Protein AF-0000000069419707 (afdb_homodimer)

Radius of gyration: 39.55 Å; Cα contacts (8 Å, |Δi|>4): 761; chains: 2; bounding box: 215×92×76 Å

Solvent-accessible surface area (backbone atoms only — not comparable to full-atom values): 22129 Å² total; per-residue (Å²): 140,88,79,90,76,84,79,74,80,78,71,82,72,72,69,88,71,80,77,79,73,79,74,71,76,75,74,74,75,76,71,74,73,72,77,66,78,74,78,58,61,68,53,95,60,43,44,66,46,48,51,53,54,55,70,46,88,58,58,83,38,34,36,32,50,31,91,76,44,67,85,61,83,48,75,50,77,46,77,51,70,65,70,68,58,67,90,58,52,34,68,64,80,41,54,48,43,14,16,29,19,26,38,21,33,41,38,34,35,33,50,51,33,41,66,35,62,48,67,28,42,42,66,29,36,64,53,32,43,95,52,90,60,85,58,41,23,33,33,46,36,35,41,84,41,69,31,31,35,54,49,95,50,59,56,74,15,19,35,34,23,35,73,42,79,43,82,37,31,70,40,33,26,36,21,44,52,67,81,77,79,81,56,72,81,60,65,43,60,67,115,145,87,88,81,91,77,93,70,88,76,69,83,84,69,71,82,68,74,76,77,71,74,74,68,73,72,71,70,70,72,69,72,71,70,74,66,82,65,78,20,71,62,76,74,77,62,62,80,67,50,72,61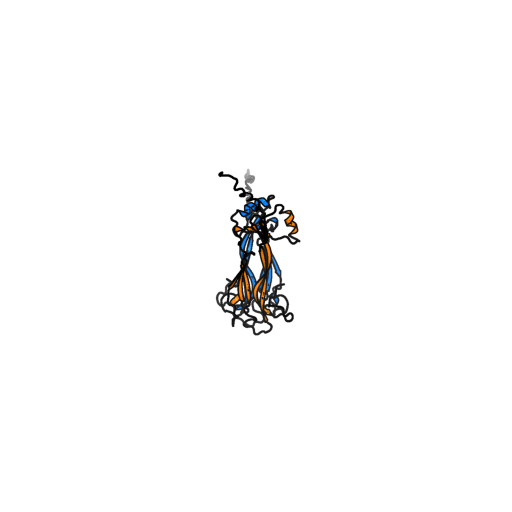,23,80,88,55,89,43,70,62,51,33,35,33,42,44,91,69,42,66,85,62,86,46,75,50,77,45,77,50,71,66,69,69,56,67,91,59,51,34,69,63,82,45,54,47,44,14,16,32,18,26,38,22,33,41,38,35,35,32,51,53,31,40,67,35,63,50,67,30,42,42,66,31,38,64,53,31,43,95,52,89,60,86,58,41,23,32,32,43,38,40,41,82,41,71,33,31,34,55,49,78,43,16,31,55,58,18,35,34,20,31,66,42,80,42,81,36,32,70,39,33,26,37,20,45,52,65,80,79,77,78,56,72,81,56,65,41,61,65,114

Sequence (382 aa):
MELTEITHAFANWRDLPQVVIFLFLNFILIVSSASIPTQCKVPTDLKVRYDSLSKADVDNRFFLPAEMAPAESNRTTLTDGDKKCPASPASIGKIRERSTCPWYLNIINDSTVFPPSRSEAVCRCRNCLESNSTKQQCSTVYTKMTVLKRTGECVDGLYVYEPHVIDVATACVCARKVDGIVGKNGEDYESMELTEITHAFANWRDLPQVVIFLFLNFILIVSSASIPTQCKVPTDLKVRYDSLSKADVDNRFFLPAEMAPAESNRTTLTDGDKKCPASPASIGKIRERSTCPWYLNIINDSTVFPPSRSEAVCRCRNCLESNSTKQQCSTVYTKMTVLKRTGECVDGLYVYEPHVIDVATACVCARKVDGIVGKNGEDYES

InterPro domains:
  IPR010345 Interleukin-17 family [PF06083] (99-176)
  IPR029034 Cystine-knot cytokine [G3DSA:2.10.90.10] (65-180)
  IPR029034 Cystine-knot cytokine [SSF57501] (74-176)

Foldseek 3Di:
DPDDPPPDDPPDPPDPDDDPPPPPPPPPPPPPPPPPLPQQDADPPLPVLVVVVVPPPQDQKDKDFSVPADRDWDKDKDKADDLADDQAADPDDDPLRNFQFHWIWIWMATRQKPVRTDIATDTNFFAGHPDPDPQKGKAWEWDKDKIWGWDSDHRNRITITDIDIDIGGDHIHIDGDDPPDPDDDRHPYPD/DDDDDDPDDPDDPDDPPDDPPPVVVPPVPPPPPPPPLDAAAADDPPPVVQVCVVPHVHFQKDWDFLVPADPDWDKDKDKADDQADDQAADPDDDPLRRFQFHWIWIWMATRQKPVRTDIATDTNFFAGHPDPDPQKGKAWEWDKDWIWGFDSHHHPRITMTGIDIDIGGDHIHIDGDDPPDPDDDRHPYPD

Nearest PDB structures (foldseek):
  7uwl-assembly1_B  TM=7.835E-01  e=2.004E-05  Homo sapiens
  6hgo-assembly1_A  TM=7.474E-01  e=4.163E-05  Homo sapiens
  7z2m-assembly1_K  TM=7.869E-01  e=1.356E-04  Homo sapiens
  4hsa-assembly2_D  TM=7.123E-01  e=6.527E-05  Homo sapiens
  8usr-assembly2_C  TM=7.289E-01  e=2.010E-04  Homo sapiens

Secondary structure (DSSP, 8-state):
----------------------------------------PPPTTHHHHHHHHHHS---S-EEEEGGGS-SS--EEEEEES--SPPSS--SSS-HHHHBSS-EEEEEEEETTEESSEEEEEEES-SS-TT---SSEEEEEEEEEEEEEEEEEEEETTEEEEEEEEEEEEEEEEEEE--SS---STTEEE--/---------------TT-----------------------PPPS-TTHHHHTTTTTT----EEEEGGGS-SS--EEEEEES--SPPSS--SSS-HHHHBSS-EEEEEEEETTEESSEEEEEEES-SS-TT---SSEEEEEEEEEEEEEEEEEEEETTEEEEEEEEEEEEEEEEEEE--SS---STTEEE--

pLDDT: mean 71.05, std 25.78, range [22.72, 98.62]

Structure (mmCIF, N/CA/C/O backbone):
data_AF-0000000069419707-model_v1
#
loop_
_entity.id
_entity.type
_entity.pdbx_description
1 polymer 'Interleukin 17-like protein'
#
loop_
_atom_site.group_PDB
_atom_site.id
_atom_site.type_symbol
_atom_site.label_atom_id
_atom_site.label_alt_id
_atom_site.label_comp_id
_atom_site.label_asym_id
_atom_site.label_entity_id
_atom_site.label_seq_id
_atom_site.pdbx_PDB_ins_code
_atom_site.Cartn_x
_atom_site.Cartn_y
_atom_site.Cartn_z
_atom_site.occupancy
_atom_site.B_iso_or_equiv
_atom_site.auth_seq_id
_atom_site.auth_comp_id
_atom_site.auth_asym_id
_atom_site.auth_atom_id
_atom_site.pdbx_PDB_model_num
ATOM 1 N N . MET A 1 1 ? -118.5 13.68 5.402 1 25.19 1 MET A N 1
ATOM 2 C CA . MET A 1 1 ? -117.5 12.68 5.848 1 25.19 1 MET A CA 1
ATOM 3 C C . MET A 1 1 ? -116.062 13.219 5.738 1 25.19 1 MET A C 1
ATOM 5 O O . MET A 1 1 ? -115.625 13.609 4.656 1 25.19 1 MET A O 1
ATOM 9 N N . GLU A 1 2 ? -115.5 13.844 6.891 1 27.59 2 GLU A N 1
ATOM 10 C CA . GLU A 1 2 ? -114.562 14.773 7.473 1 27.59 2 GLU A CA 1
ATOM 11 C C . GLU A 1 2 ? -113.125 14.172 7.535 1 27.59 2 GLU A C 1
ATOM 13 O O . GLU A 1 2 ? -112.688 13.805 8.609 1 27.59 2 GLU A O 1
ATOM 18 N N . LEU A 1 3 ? -112.875 13.172 6.543 1 22.72 3 LEU A N 1
ATOM 19 C CA . LEU A 1 3 ? -111.688 12.375 6.742 1 22.72 3 LEU A CA 1
ATOM 20 C C . LEU A 1 3 ? -110.5 13.281 6.977 1 22.72 3 LEU A C 1
ATOM 22 O O . LEU A 1 3 ? -110.562 14.484 6.727 1 22.72 3 LEU A O 1
ATOM 26 N N . THR A 1 4 ? -109.25 12.953 6.227 1 28.41 4 THR A N 1
ATOM 27 C CA . THR A 1 4 ? -107.875 12.406 6.379 1 28.41 4 THR A CA 1
ATOM 28 C C . THR A 1 4 ? -106.875 13.516 6.371 1 28.41 4 THR A C 1
ATOM 30 O O . THR A 1 4 ? -106.625 14.172 5.348 1 28.41 4 THR A O 1
ATOM 33 N N . GLU A 1 5 ? -106.438 14.141 7.547 1 26.45 5 GLU A N 1
ATOM 34 C CA . GLU A 1 5 ? -105.688 15.227 8.125 1 26.45 5 GLU A CA 1
ATOM 35 C C . GLU A 1 5 ? -104.188 15 7.922 1 26.45 5 GLU A C 1
ATOM 37 O O . GLU A 1 5 ? -103.438 15.953 7.828 1 26.45 5 GLU A O 1
ATOM 42 N N . ILE A 1 6 ? -103.625 13.742 8.125 1 29.61 6 ILE A N 1
ATOM 43 C CA . ILE A 1 6 ? -102.375 13.656 8.961 1 29.61 6 ILE A CA 1
ATOM 44 C C . ILE A 1 6 ? -101.188 14.008 8.133 1 29.61 6 ILE A C 1
ATOM 46 O O . ILE A 1 6 ? -100.688 13.18 7.375 1 29.61 6 ILE A O 1
ATOM 50 N N . THR A 1 7 ? -101.062 14.992 7.242 1 33.66 7 THR A N 1
ATOM 51 C CA . THR A 1 7 ? -100 15.305 6.344 1 33.66 7 THR A CA 1
ATOM 52 C C . THR A 1 7 ? -98.75 15.688 7.137 1 33.66 7 THR A C 1
ATOM 54 O O . THR A 1 7 ? -98.562 16.859 7.508 1 33.66 7 THR A O 1
ATOM 57 N N . HIS A 1 8 ? -98.438 14.867 8.383 1 27.5 8 HIS A N 1
ATOM 58 C CA . HIS A 1 8 ? -97.5 15.352 9.383 1 27.5 8 HIS A CA 1
ATOM 59 C C . HIS A 1 8 ? -96.125 15.672 8.75 1 27.5 8 HIS A C 1
ATOM 61 O O . HIS A 1 8 ? -95.875 15.281 7.613 1 27.5 8 HIS A O 1
ATOM 67 N N . ALA A 1 9 ? -94.938 15.18 9.492 1 27.72 9 ALA A N 1
ATOM 68 C CA . ALA A 1 9 ? -93.812 15.711 10.281 1 27.72 9 ALA A CA 1
ATOM 69 C C . ALA A 1 9 ? -92.5 15.602 9.516 1 27.72 9 ALA A C 1
ATOM 71 O O . ALA A 1 9 ? -91.688 14.703 9.773 1 27.72 9 ALA A O 1
ATOM 72 N N . PHE A 1 10 ? -92.375 15.422 8.164 1 33.94 10 PHE A N 1
ATOM 73 C CA . PHE A 1 10 ? -91.062 15.016 7.668 1 33.94 10 PHE A CA 1
ATOM 74 C C . PHE A 1 10 ? -90.062 16.141 7.836 1 33.94 10 PHE A C 1
ATOM 76 O O . PHE A 1 10 ? -89.062 16.141 7.184 1 33.94 10 PHE A O 1
ATOM 83 N N . ALA A 1 11 ? -90.312 17.188 8.773 1 27.66 11 ALA A N 1
ATOM 84 C CA . ALA A 1 11 ? -89.562 18.422 8.531 1 27.66 11 ALA A CA 1
ATOM 85 C C . ALA A 1 11 ? -88.062 18.172 8.609 1 27.66 11 ALA A C 1
ATOM 87 O O . ALA A 1 11 ? -87.312 18.703 7.785 1 27.66 11 ALA A O 1
ATOM 88 N N . ASN A 1 12 ? -87.5 17.734 9.828 1 30.58 12 ASN A N 1
ATOM 89 C CA . ASN A 1 12 ? -86.438 18.5 10.391 1 30.58 12 ASN A CA 1
ATOM 90 C C . ASN A 1 12 ? -85.062 18.062 9.797 1 30.58 12 ASN A C 1
ATOM 92 O O . ASN A 1 12 ? -84.375 17.203 10.352 1 30.58 12 ASN A O 1
ATOM 96 N N . TRP A 1 13 ? -85 17.5 8.602 1 34.75 13 TRP A N 1
ATOM 97 C CA . TRP A 1 13 ? -83.688 16.953 8.211 1 34.75 13 TRP A CA 1
ATOM 98 C C . TRP A 1 13 ? -82.625 18.047 8.219 1 34.75 13 TRP A C 1
ATOM 100 O O . TRP A 1 13 ? -81.562 17.859 7.645 1 34.75 13 TRP A O 1
ATOM 110 N N . ARG A 1 14 ? -82.938 19.359 8.547 1 31.81 14 ARG A N 1
ATOM 111 C CA . ARG A 1 14 ? -82 20.328 8 1 31.81 14 ARG A CA 1
ATOM 112 C C . ARG A 1 14 ? -80.625 20.109 8.562 1 31.81 14 ARG A C 1
ATOM 114 O O . ARG A 1 14 ? -79.625 20.203 7.828 1 31.81 14 ARG A O 1
ATOM 121 N N . ASP A 1 15 ? -80.375 20.422 9.898 1 31.61 15 ASP A N 1
ATOM 122 C CA . ASP A 1 15 ? -79.25 21.234 10.297 1 31.61 15 ASP A CA 1
ATOM 123 C C . ASP A 1 15 ? -78 20.359 10.43 1 31.61 15 ASP A C 1
ATOM 125 O O . ASP A 1 15 ? -77 20.781 11.023 1 31.61 15 ASP A O 1
ATOM 129 N N . LEU A 1 16 ? -77.938 19.094 10.219 1 34.47 16 LEU A N 1
ATOM 130 C CA . LEU A 1 16 ? -76.688 18.656 10.875 1 34.47 16 LEU A CA 1
ATOM 131 C C . LEU A 1 16 ? -75.5 19.375 10.289 1 34.47 16 LEU A C 1
ATOM 133 O O . LEU A 1 16 ? -75.062 19.125 9.148 1 34.47 16 LEU A O 1
ATOM 137 N N . PRO A 1 17 ? -75.25 20.734 10.68 1 35.84 17 PRO A N 1
ATOM 138 C CA . PRO A 1 17 ? -74.125 21.469 10.141 1 35.84 17 PRO A CA 1
ATOM 139 C C . PRO A 1 17 ? -72.812 20.781 10.422 1 35.84 17 PRO A C 1
ATOM 141 O O . PRO A 1 17 ? -71.875 20.812 9.586 1 35.84 17 PRO A O 1
ATOM 144 N N . GLN A 1 18 ? -72.625 20.484 11.758 1 32.84 18 GLN A N 1
ATOM 145 C CA . GLN A 1 18 ? -71.438 21.062 12.297 1 32.84 18 GLN A CA 1
ATOM 146 C C . GLN A 1 18 ? -70.188 20.516 11.586 1 32.84 18 GLN A C 1
ATOM 148 O O . GLN A 1 18 ? -69.375 21.297 11.109 1 32.84 18 GLN A O 1
ATOM 153 N N . VAL A 1 19 ? -69.25 19.688 12.43 1 35.94 19 VAL A N 1
ATOM 154 C CA . VAL A 1 19 ? -67.875 19.734 12.93 1 35.94 19 VAL A CA 1
ATOM 155 C C . VAL A 1 19 ? -67 18.953 12 1 35.94 19 VAL A C 1
ATOM 157 O O . VAL A 1 19 ? -67 17.719 12.023 1 35.94 19 VAL A O 1
ATOM 160 N N . VAL A 1 20 ? -67.125 18.969 10.773 1 40.03 20 VAL A N 1
ATOM 161 C CA . VAL A 1 20 ? -66 18.344 10.094 1 40.03 20 VAL A CA 1
ATOM 162 C C . VAL A 1 20 ? -64.688 18.891 10.656 1 40.03 20 VAL A C 1
ATOM 164 O O . VAL A 1 20 ? -64.375 20.047 10.453 1 40.03 20 VAL A O 1
ATOM 167 N N . ILE A 1 21 ? -64.375 18.578 11.984 1 40.47 21 ILE A N 1
ATOM 168 C CA . ILE A 1 21 ? -63.062 18.812 12.555 1 40.47 21 ILE A CA 1
ATOM 169 C C . ILE A 1 21 ? -61.969 18.359 11.57 1 40.47 21 ILE A C 1
ATOM 171 O O . ILE A 1 21 ? -61.969 17.203 11.141 1 40.47 21 ILE A O 1
ATOM 175 N N . PHE A 1 22 ? -61.375 19.359 10.852 1 42.62 22 PHE A N 1
ATOM 176 C CA . PHE A 1 22 ? -60.094 19.422 10.156 1 42.62 22 PHE A CA 1
ATOM 177 C C . PHE A 1 22 ? -59 18.75 10.984 1 42.62 22 PHE A C 1
ATOM 179 O O . PHE A 1 22 ? -58.531 19.312 11.969 1 42.62 22 PHE A O 1
ATOM 186 N N . LEU A 1 23 ? -59.125 17.438 11.336 1 42.31 23 LEU A N 1
ATOM 187 C CA . LEU A 1 23 ? -57.906 16.797 11.789 1 42.31 23 LEU A CA 1
ATOM 188 C C . LEU A 1 23 ? -56.75 17.062 10.828 1 42.31 23 LEU A C 1
ATOM 190 O O . LEU A 1 23 ? -56.688 16.469 9.75 1 42.31 23 LEU A O 1
ATOM 194 N N . PHE A 1 24 ? -56.375 18.375 10.555 1 47.78 24 PHE A N 1
ATOM 195 C CA . PHE A 1 24 ? -55.062 18.609 10 1 47.78 24 PHE A CA 1
ATOM 196 C C . PHE A 1 24 ? -54 17.844 10.773 1 47.78 24 PHE A C 1
ATOM 198 O O . PHE A 1 24 ? -53.719 18.156 11.93 1 47.78 24 PHE A O 1
ATOM 205 N N . LEU A 1 25 ? -53.906 16.484 10.656 1 46.75 25 LEU A N 1
ATOM 206 C CA . LEU A 1 25 ? -52.688 15.766 11.023 1 46.75 25 LEU A CA 1
ATOM 207 C C . LEU A 1 25 ? -51.469 16.531 10.594 1 46.75 25 LEU A C 1
ATOM 209 O O . LEU A 1 25 ? -51.219 16.734 9.398 1 46.75 25 LEU A O 1
ATOM 213 N N . ASN A 1 26 ? -50.938 17.5 11.414 1 49.97 26 ASN A N 1
ATOM 214 C CA . ASN A 1 26 ? -49.562 18.047 11.375 1 49.97 26 ASN A CA 1
ATOM 215 C C . ASN A 1 26 ? -48.531 16.938 11.25 1 49.97 26 ASN A C 1
ATOM 217 O O . ASN A 1 26 ? -48.219 16.281 12.234 1 49.97 26 ASN A O 1
ATOM 221 N N . PHE A 1 27 ? -48.5 16.219 10.148 1 50.06 27 PHE A N 1
ATOM 222 C CA . PHE A 1 27 ? -47.25 15.477 9.93 1 50.06 27 PHE A CA 1
ATOM 223 C C . PHE A 1 27 ? -46.031 16.375 10.148 1 50.06 27 PHE A C 1
ATOM 225 O O . PHE A 1 27 ? -45.719 17.219 9.305 1 50.06 27 PHE A O 1
ATOM 232 N N . ILE A 1 28 ? -45.688 16.672 11.406 1 49.12 28 ILE A N 1
ATOM 233 C CA . ILE A 1 28 ? -44.375 17.203 11.711 1 49.12 28 ILE A CA 1
ATOM 234 C C . ILE A 1 28 ? -43.281 16.375 11 1 49.12 28 ILE A C 1
ATOM 236 O O . ILE A 1 28 ? -43.062 15.219 11.359 1 49.12 28 ILE A O 1
ATOM 240 N N . LEU A 1 29 ? -43.094 16.594 9.688 1 48.25 29 LEU A N 1
ATOM 241 C CA . LEU A 1 29 ? -41.844 16.172 9.07 1 48.25 29 LEU A CA 1
ATOM 242 C C . LEU A 1 29 ? -40.656 16.5 9.961 1 48.25 29 LEU A C 1
ATOM 244 O O . LEU A 1 29 ? -40.25 17.672 10.086 1 48.25 29 LEU A O 1
ATOM 248 N N . ILE A 1 30 ? -40.344 15.703 11.008 1 49.59 30 ILE A N 1
ATOM 249 C CA . ILE A 1 30 ? -39.031 15.695 11.617 1 49.59 30 ILE A CA 1
ATOM 250 C C . ILE A 1 30 ? -37.969 15.539 10.539 1 49.59 30 ILE A C 1
ATOM 252 O O . ILE A 1 30 ? -37.719 14.43 10.062 1 49.59 30 ILE A O 1
ATOM 256 N N . VAL A 1 31 ? -37.812 16.516 9.672 1 50.78 31 VAL A N 1
ATOM 257 C CA . VAL A 1 31 ? -36.531 16.578 8.969 1 50.78 31 VAL A CA 1
ATOM 258 C C . VAL A 1 31 ? -35.375 16.469 9.969 1 50.78 31 VAL A C 1
ATOM 260 O O . VAL A 1 31 ? -35.125 17.391 10.75 1 50.78 31 VAL A O 1
ATOM 263 N N . SER A 1 32 ? -34.938 15.305 10.398 1 47.84 32 SER A N 1
ATOM 264 C CA . SER A 1 32 ? -33.594 15.141 10.93 1 47.84 32 SER A CA 1
ATOM 265 C C . SER A 1 32 ? -32.562 15.914 10.102 1 47.84 32 SER A C 1
ATOM 267 O O . SER A 1 32 ? -32.312 15.578 8.945 1 47.84 32 SER A O 1
ATOM 269 N N . SER A 1 33 ? -32.281 17.141 10.414 1 44.44 33 SER A N 1
ATOM 270 C CA . SER A 1 33 ? -31.109 17.797 9.891 1 44.44 33 SER A CA 1
ATOM 271 C C . SER A 1 33 ? -29.875 16.906 10.016 1 44.44 33 SER A C 1
ATOM 273 O O . SER A 1 33 ? -29.406 16.641 11.125 1 44.44 33 SER A O 1
ATOM 275 N N . ALA A 1 34 ? -29.703 16.062 9.078 1 48.47 34 ALA A N 1
ATOM 276 C CA . ALA A 1 34 ? -28.328 15.594 8.961 1 48.47 34 ALA A CA 1
ATOM 277 C C . ALA A 1 34 ? -27.344 16.75 9.109 1 48.47 34 ALA A C 1
ATOM 279 O O . ALA A 1 34 ? -27.453 17.766 8.422 1 48.47 34 ALA A O 1
ATOM 280 N N . SER A 1 35 ? -26.703 17 10.312 1 43.41 35 SER A N 1
ATOM 281 C CA . SER A 1 35 ? -25.625 17.953 10.461 1 43.41 35 SER A CA 1
ATOM 282 C C . SER A 1 35 ? -24.719 17.969 9.234 1 43.41 35 SER A C 1
ATOM 284 O O . SER A 1 35 ? -24.031 16.969 8.953 1 43.41 35 SER A O 1
ATOM 286 N N . ILE A 1 36 ? -25.062 18.703 8.219 1 45.91 36 ILE A N 1
ATOM 287 C CA . ILE A 1 36 ? -24.094 18.984 7.172 1 45.91 36 ILE A CA 1
ATOM 288 C C . ILE A 1 36 ? -22.734 19.297 7.797 1 45.91 36 ILE A C 1
ATOM 290 O O . ILE A 1 36 ? -22.625 20.188 8.648 1 45.91 36 ILE A O 1
ATOM 294 N N . PRO A 1 37 ? -21.766 18.375 7.785 1 48.62 37 PRO A N 1
ATOM 295 C CA . PRO A 1 37 ? -20.469 18.766 8.344 1 48.62 37 PRO A CA 1
ATOM 296 C C . PRO A 1 37 ? -20.062 20.188 7.949 1 48.62 37 PRO A C 1
ATOM 298 O O . PRO A 1 37 ? -20.172 20.562 6.781 1 48.62 37 PRO A O 1
ATOM 301 N N . THR A 1 38 ? -20.219 21.125 8.836 1 51.66 38 THR A N 1
ATOM 302 C CA . THR A 1 38 ? -19.781 22.5 8.664 1 51.66 38 THR A CA 1
ATOM 303 C C . THR A 1 38 ? -18.438 22.562 7.953 1 51.66 38 THR A C 1
ATOM 305 O O . THR A 1 38 ? -17.484 21.875 8.344 1 51.66 38 THR A O 1
ATOM 308 N N . GLN A 1 39 ? -18.359 23.156 6.793 1 56.72 39 GLN A N 1
ATOM 309 C CA . GLN A 1 39 ? -17.156 23.406 6.012 1 56.72 39 GLN A CA 1
ATOM 310 C C . GLN A 1 39 ? -16.109 24.141 6.844 1 56.72 39 GLN A C 1
ATOM 312 O O . GLN A 1 39 ? -16.422 25.125 7.516 1 56.72 39 GLN A O 1
ATOM 317 N N . CYS A 1 40 ? -15 23.562 7.207 1 64.12 40 CYS A N 1
ATOM 318 C CA . CYS A 1 40 ? -13.859 24.203 7.863 1 64.12 40 CYS A CA 1
ATOM 319 C C . CYS A 1 40 ? -13.391 25.422 7.09 1 64.12 40 CYS A C 1
ATOM 321 O O . CYS A 1 40 ? -13.023 25.328 5.918 1 64.12 40 CYS A O 1
ATOM 323 N N . LYS A 1 41 ? -13.68 26.656 7.477 1 65.38 41 LYS A N 1
ATOM 324 C CA . LYS A 1 41 ? -13.328 27.906 6.824 1 65.38 41 LYS A CA 1
ATOM 325 C C . LYS A 1 41 ? -11.898 28.312 7.172 1 65.38 41 LYS A C 1
ATOM 327 O O . LYS A 1 41 ? -11.469 28.188 8.32 1 65.38 41 LYS A O 1
ATOM 332 N N . VAL A 1 42 ? -11.047 28.719 6.23 1 59.94 42 VAL A N 1
ATOM 333 C CA . VAL A 1 42 ? -9.688 29.203 6.453 1 59.94 42 VAL A CA 1
ATOM 334 C C . VAL A 1 42 ? -9.727 30.594 7.078 1 59.94 42 VAL A C 1
ATOM 336 O O . VAL A 1 42 ? -10.336 31.516 6.523 1 59.94 42 VAL A O 1
ATOM 339 N N . PRO A 1 43 ? -9.234 30.781 8.234 1 60.81 43 PRO A N 1
ATOM 340 C CA . PRO A 1 43 ? -9.195 32.125 8.82 1 60.81 43 PRO A CA 1
ATOM 341 C C . PRO A 1 43 ? -8.188 33.031 8.133 1 60.81 43 PRO A C 1
ATOM 343 O O . PRO A 1 43 ? -7.238 32.562 7.504 1 60.81 43 PRO A O 1
ATOM 346 N N . THR A 1 44 ? -8.398 34.438 8.172 1 62.5 44 THR A N 1
ATOM 347 C CA . THR A 1 44 ? -7.551 35.469 7.555 1 62.5 44 THR A CA 1
ATOM 348 C C . THR A 1 44 ? -6.203 35.531 8.258 1 62.5 44 THR A C 1
ATOM 350 O O . THR A 1 44 ? -5.211 35.969 7.672 1 62.5 44 THR A O 1
ATOM 353 N N . ASP A 1 45 ? -6.098 35.25 9.508 1 59.16 45 ASP A N 1
ATOM 354 C CA . ASP A 1 45 ? -4.883 35.281 10.32 1 59.16 45 ASP A CA 1
ATOM 355 C C . ASP A 1 45 ? -4.293 33.906 10.523 1 59.16 45 ASP A C 1
ATOM 357 O O . ASP A 1 45 ? -4.043 33.5 11.664 1 59.16 45 ASP A O 1
ATOM 361 N N . LEU A 1 46 ? -4.09 33.219 9.516 1 53.38 46 LEU A N 1
ATOM 362 C CA . LEU A 1 46 ? -3.715 31.812 9.5 1 53.38 46 LEU A CA 1
ATOM 363 C C . LEU A 1 46 ? -2.393 31.594 10.227 1 53.38 46 LEU A C 1
ATOM 365 O O . LEU A 1 46 ? -2.252 30.625 10.992 1 53.38 46 LEU A O 1
ATOM 369 N N . LYS A 1 47 ? -1.514 32.562 9.992 1 52.53 47 LYS A N 1
ATOM 370 C CA . LYS A 1 47 ? -0.187 32.406 10.578 1 52.53 47 LYS A CA 1
ATOM 371 C C . LYS A 1 47 ? -0.26 32.344 12.102 1 52.53 47 LYS A C 1
ATOM 373 O O . LYS A 1 47 ? 0.335 31.484 12.734 1 52.53 47 LYS A O 1
ATOM 378 N N . VAL A 1 48 ? -0.84 33.344 12.664 1 53.97 48 VAL A N 1
ATOM 379 C CA . VAL A 1 48 ? -0.969 33.406 14.117 1 53.97 48 VAL A CA 1
ATOM 380 C C . VAL A 1 48 ? -1.665 32.156 14.633 1 53.97 48 VAL A C 1
ATOM 382 O O . VAL A 1 48 ? -1.262 31.578 15.648 1 53.97 48 VAL A O 1
ATOM 385 N N . ARG A 1 49 ? -2.609 31.734 13.93 1 52.72 49 ARG A N 1
ATOM 386 C CA . ARG A 1 49 ? -3.393 30.578 14.375 1 52.72 49 ARG A CA 1
ATOM 387 C C . ARG A 1 49 ? -2.578 29.297 14.289 1 52.72 49 ARG A C 1
ATOM 389 O O . ARG A 1 49 ? -2.715 28.406 15.141 1 52.72 49 ARG A O 1
ATOM 396 N N . TYR A 1 50 ? -1.682 29.234 13.375 1 52 50 TYR A N 1
ATOM 397 C CA . TYR A 1 50 ? -0.794 28.078 13.273 1 52 50 TYR A CA 1
ATOM 398 C C . TYR A 1 50 ? 0.081 27.953 14.516 1 52 50 TYR A C 1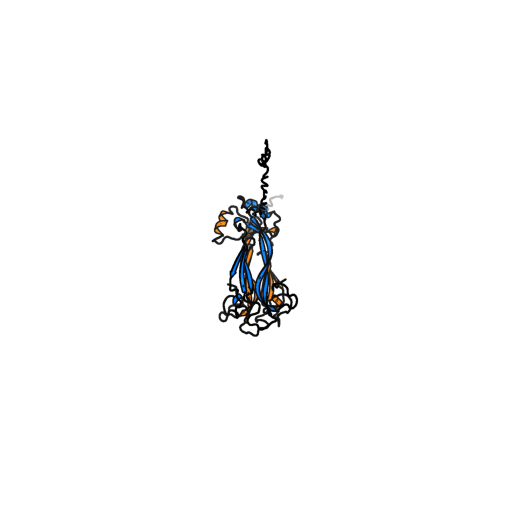
ATOM 400 O O . TYR A 1 50 ? 0.293 26.859 15.031 1 52 50 TYR A O 1
ATOM 408 N N . ASP A 1 51 ? 0.461 29.094 15.039 1 53.16 51 ASP A N 1
ATOM 409 C CA . ASP A 1 51 ? 1.258 29.109 16.266 1 53.16 51 ASP A CA 1
ATOM 410 C C . ASP A 1 51 ? 0.508 28.453 17.422 1 53.16 51 ASP A C 1
ATOM 412 O O . ASP A 1 51 ? 1.109 27.734 18.234 1 53.16 51 ASP A O 1
ATOM 416 N N . SER A 1 52 ? -0.764 28.625 17.406 1 55.12 52 SER A N 1
ATOM 417 C CA . SER A 1 52 ? -1.544 28.031 18.5 1 55.12 52 SER A CA 1
ATOM 418 C C . SER A 1 52 ? -1.651 26.516 18.328 1 55.12 52 SER A C 1
ATOM 420 O O . SER A 1 52 ? -1.741 25.781 19.312 1 55.12 52 SER A O 1
ATOM 422 N N . LEU A 1 53 ? -1.64 26.062 17.188 1 56.12 53 LEU A N 1
ATOM 423 C CA . LEU A 1 53 ? -1.747 24.625 16.922 1 56.12 53 LEU A CA 1
ATOM 424 C C . LEU A 1 53 ? -0.527 23.891 17.453 1 56.12 53 LEU A C 1
ATOM 426 O O . LEU A 1 53 ? -0.642 22.75 17.922 1 56.12 53 LEU A O 1
ATOM 430 N N . SER A 1 54 ? 0.642 24.547 17.453 1 51.81 54 SER A N 1
ATOM 431 C CA . SER A 1 54 ? 1.865 23.906 17.938 1 51.81 54 SER A CA 1
ATOM 432 C C . SER A 1 54 ? 1.763 23.562 19.422 1 51.81 54 SER A C 1
ATOM 434 O O . SER A 1 54 ? 2.422 22.625 19.891 1 51.81 54 SER A O 1
ATOM 436 N N . LYS A 1 55 ? 0.933 24.297 20.172 1 52.12 55 LYS A N 1
ATOM 437 C CA . LYS A 1 55 ? 0.83 24.062 21.609 1 52.12 55 LYS A CA 1
ATOM 438 C C . LYS A 1 55 ? -0.253 23.031 21.938 1 52.12 55 LYS A C 1
ATOM 440 O O . LYS A 1 55 ? -0.251 22.438 23 1 52.12 55 LYS A O 1
ATOM 445 N N . ALA A 1 56 ? -1.102 22.859 21.031 1 49.66 56 ALA A N 1
ATOM 446 C CA . ALA A 1 56 ? -2.162 21.891 21.328 1 49.66 56 ALA A CA 1
ATOM 447 C C . ALA A 1 56 ? -1.655 20.469 21.203 1 49.66 56 ALA A C 1
ATOM 449 O O . ALA A 1 56 ? -0.745 20.188 20.406 1 49.66 56 ALA A O 1
ATOM 450 N N . ASP A 1 57 ? -1.736 19.625 22.297 1 45.84 57 ASP A N 1
ATOM 451 C CA . ASP A 1 57 ? -1.376 18.203 22.344 1 45.84 57 ASP A CA 1
ATOM 452 C C . ASP A 1 57 ? -1.831 17.484 21.078 1 45.84 57 ASP A C 1
ATOM 454 O O . ASP A 1 57 ? -2.998 17.094 20.953 1 45.84 57 ASP A O 1
ATOM 458 N N . VAL A 1 58 ? -1.273 17.922 20.016 1 49.5 58 VAL A N 1
ATOM 459 C CA . VAL A 1 58 ? -1.611 17.297 18.734 1 49.5 58 VAL A CA 1
ATOM 460 C C . VAL A 1 58 ? -1.013 15.898 18.656 1 49.5 58 VAL A C 1
ATOM 462 O O . VAL A 1 58 ? 0.209 15.734 18.594 1 49.5 58 VAL A O 1
ATOM 465 N N . ASP A 1 59 ? -1.556 14.922 19.406 1 60.5 59 ASP A N 1
ATOM 466 C CA . ASP A 1 59 ? -1.224 13.531 19.125 1 60.5 59 ASP A CA 1
ATOM 467 C C . ASP A 1 59 ? -0.905 13.336 17.641 1 60.5 59 ASP A C 1
ATOM 469 O O . ASP A 1 59 ? -0.961 14.281 16.859 1 60.5 59 ASP A O 1
ATOM 473 N N . ASN A 1 60 ? -0.397 12.211 17.109 1 71.56 60 ASN A N 1
ATOM 474 C CA . ASN A 1 60 ? -0.022 11.969 15.711 1 71.56 60 ASN A CA 1
ATOM 475 C C . ASN A 1 60 ? -1.075 12.5 14.75 1 71.56 60 ASN A C 1
ATOM 477 O O . ASN A 1 60 ? -1.61 11.75 13.93 1 71.56 60 ASN A O 1
ATOM 481 N N . ARG A 1 61 ? -1.318 13.75 15.086 1 81.31 61 ARG A N 1
ATOM 482 C CA . ARG A 1 61 ? -2.312 14.438 14.273 1 81.31 61 ARG A CA 1
ATOM 483 C C . ARG A 1 61 ? -1.642 15.289 13.195 1 81.31 61 ARG A C 1
ATOM 485 O O . ARG A 1 61 ? -0.667 15.992 13.469 1 81.31 61 ARG A O 1
ATOM 492 N N . PHE A 1 62 ? -2.131 15.055 12.023 1 85.75 62 PHE A N 1
ATOM 493 C CA . PHE A 1 62 ? -1.665 15.844 10.891 1 85.75 62 PHE A CA 1
ATOM 494 C C . PHE A 1 62 ? -2.676 16.922 10.523 1 85.75 62 PHE A C 1
ATOM 496 O O . PHE A 1 62 ? -3.883 16.734 10.688 1 85.75 62 PHE A O 1
ATOM 503 N N . PHE A 1 63 ? -2.113 17.953 10.102 1 81.94 63 PHE A N 1
ATOM 504 C CA . PHE A 1 63 ? -2.969 19.078 9.734 1 81.94 63 PHE A CA 1
ATOM 505 C C . PHE A 1 63 ? -2.812 19.422 8.258 1 81.94 63 PHE A C 1
ATOM 507 O O . PHE A 1 63 ? -1.695 19.453 7.738 1 81.94 63 PHE A O 1
ATOM 514 N N . LEU A 1 64 ? -3.957 19.594 7.633 1 81.06 64 LEU A N 1
ATOM 515 C CA . LEU A 1 64 ? -4.004 20 6.23 1 81.06 64 LEU A CA 1
ATOM 516 C C . LEU A 1 64 ? -4.871 21.234 6.043 1 81.06 64 LEU A C 1
ATOM 518 O O . LEU A 1 64 ? -6.027 21.266 6.469 1 81.06 64 LEU A O 1
ATOM 522 N N . PRO A 1 65 ? -4.25 22.109 5.492 1 73.31 65 PRO A N 1
ATOM 523 C CA . PRO A 1 65 ? -5.074 23.297 5.234 1 73.31 65 PRO A CA 1
ATOM 524 C C . PRO A 1 65 ? -6.359 22.969 4.48 1 73.31 65 PRO A C 1
ATOM 526 O O . PRO A 1 65 ? -6.328 22.219 3.502 1 73.31 65 PRO A O 1
ATOM 529 N N . ALA A 1 66 ? -7.383 23.609 4.941 1 72.56 66 ALA A N 1
ATOM 530 C CA . ALA A 1 66 ? -8.703 23.297 4.414 1 72.56 66 ALA A CA 1
ATOM 531 C C . ALA A 1 66 ? -8.789 23.609 2.924 1 72.56 66 ALA A C 1
ATOM 533 O O . ALA A 1 66 ? -9.508 22.938 2.178 1 72.56 66 ALA A O 1
ATOM 534 N N . GLU A 1 67 ? -8.047 24.547 2.521 1 69.88 67 GLU A N 1
ATOM 535 C CA . GLU A 1 67 ? -8.055 24.938 1.114 1 69.88 67 GLU A CA 1
ATOM 536 C C . GLU A 1 67 ? -7.52 23.812 0.229 1 69.88 67 GLU A C 1
ATOM 538 O O . GLU A 1 67 ? -7.832 23.75 -0.963 1 69.88 67 GLU A O 1
ATOM 543 N N . MET A 1 68 ? -6.762 22.938 0.906 1 71.69 68 MET A N 1
ATOM 544 C CA . MET A 1 68 ? -6.117 21.859 0.159 1 71.69 68 MET A CA 1
ATOM 545 C C . MET A 1 68 ? -6.934 20.578 0.24 1 71.69 68 MET A C 1
ATOM 547 O O . MET A 1 68 ? -6.578 19.578 -0.377 1 71.69 68 MET A O 1
ATOM 551 N N . ALA A 1 69 ? -7.918 20.625 1.032 1 70.5 69 ALA A N 1
ATOM 552 C CA . ALA A 1 69 ? -8.734 19.438 1.207 1 70.5 69 ALA A CA 1
ATOM 553 C C . ALA A 1 69 ? -10.039 19.547 0.428 1 70.5 69 ALA A C 1
ATOM 555 O O . ALA A 1 69 ? -10.602 20.625 0.295 1 70.5 69 ALA A O 1
ATOM 556 N N . PRO A 1 70 ? -10.445 18.391 -0.126 1 67 70 PRO A N 1
ATOM 557 C CA . PRO A 1 70 ? -11.766 18.453 -0.752 1 67 70 PRO A CA 1
ATOM 558 C C . PRO A 1 70 ? -12.883 18.75 0.249 1 67 70 PRO A C 1
ATOM 560 O O . PRO A 1 70 ? -12.891 18.188 1.351 1 67 70 PRO A O 1
ATOM 563 N N . ALA A 1 71 ? -13.742 19.609 -0.114 1 67 71 ALA A N 1
ATOM 564 C CA . ALA A 1 71 ? -14.828 20.031 0.778 1 67 71 ALA A CA 1
ATOM 565 C C . ALA A 1 71 ? -15.844 18.906 0.963 1 67 71 ALA A C 1
ATOM 567 O O . ALA A 1 71 ? -16.25 18.609 2.09 1 67 71 ALA A O 1
ATOM 568 N N . GLU A 1 72 ? -16.172 18.375 -0.165 1 76.44 72 GLU A N 1
ATOM 569 C CA . GLU A 1 72 ? -17.203 17.359 -0.101 1 76.44 72 GLU A CA 1
ATOM 570 C C . GLU A 1 72 ? -16.594 15.961 0.037 1 76.44 72 GLU A C 1
ATOM 572 O O . GLU A 1 72 ? -15.57 15.664 -0.57 1 76.44 72 GLU A O 1
ATOM 577 N N . SER A 1 73 ? -17.266 15.297 1.045 1 79.56 73 SER A N 1
ATOM 578 C CA . SER A 1 73 ? -16.906 13.891 1.138 1 79.56 73 SER A CA 1
ATOM 579 C C . SER A 1 73 ? -17.438 13.102 -0.06 1 79.56 73 SER A C 1
ATOM 581 O O . SER A 1 73 ? -18.625 13.203 -0.404 1 79.56 73 SER A O 1
ATOM 583 N N . ASN A 1 74 ? -16.531 12.578 -0.788 1 82.81 74 ASN A N 1
ATOM 584 C CA . ASN A 1 74 ? -16.875 11.773 -1.949 1 82.81 74 ASN A CA 1
ATOM 585 C C . ASN A 1 74 ? -16.016 10.516 -2.039 1 82.81 74 ASN A C 1
ATOM 587 O O . ASN A 1 74 ? -14.852 10.531 -1.62 1 82.81 74 ASN A O 1
ATOM 591 N N . ARG A 1 75 ? -16.703 9.422 -2.443 1 88.38 75 ARG A N 1
ATOM 592 C CA . ARG A 1 75 ? -15.992 8.172 -2.715 1 88.38 75 ARG A CA 1
ATOM 593 C C . ARG A 1 75 ? -16.375 7.609 -4.078 1 88.38 75 ARG A C 1
ATOM 595 O O . ARG A 1 75 ? -17.562 7.438 -4.371 1 88.38 75 ARG A O 1
ATOM 602 N N . THR A 1 76 ? -15.414 7.461 -4.898 1 86.06 76 THR A N 1
ATOM 603 C CA . THR A 1 76 ? -15.625 6.898 -6.227 1 86.06 76 THR A CA 1
ATOM 604 C C . THR A 1 76 ? -14.719 5.688 -6.453 1 86.06 76 THR A C 1
ATOM 606 O O . THR A 1 76 ? -13.711 5.523 -5.762 1 86.06 76 THR A O 1
ATOM 609 N N . THR A 1 77 ? -15.211 4.805 -7.344 1 90.44 77 THR A N 1
ATOM 610 C CA . THR A 1 77 ? -14.43 3.627 -7.715 1 90.44 77 THR A CA 1
ATOM 611 C C . THR A 1 77 ? -14.359 3.488 -9.234 1 90.44 77 THR A C 1
ATOM 613 O O . THR A 1 77 ? -15.375 3.58 -9.922 1 90.44 77 THR A O 1
ATOM 616 N N . LEU A 1 78 ? -13.141 3.439 -9.734 1 86.62 78 LEU A N 1
ATOM 617 C CA . LEU A 1 78 ? -12.883 3.154 -11.148 1 86.62 78 LEU A CA 1
ATOM 618 C C . LEU A 1 78 ? -12.211 1.795 -11.312 1 86.62 78 LEU A C 1
ATOM 620 O O . LEU A 1 78 ? -11.328 1.437 -10.531 1 86.62 78 LEU A O 1
ATOM 624 N N . THR A 1 79 ? -12.664 1.055 -12.289 1 91.44 79 THR A N 1
ATOM 625 C CA . THR A 1 79 ? -12.094 -0.268 -12.523 1 91.44 79 THR A CA 1
ATOM 626 C C . THR A 1 79 ? -11.086 -0.226 -13.664 1 91.44 79 THR A C 1
ATOM 628 O O . THR A 1 79 ? -11.328 0.411 -14.695 1 91.44 79 THR A O 1
ATOM 631 N N . ASP A 1 80 ? -9.938 -0.807 -13.383 1 88 80 ASP A N 1
ATOM 632 C CA . ASP A 1 80 ? -8.898 -0.938 -14.406 1 88 80 ASP A CA 1
ATOM 633 C C . ASP A 1 80 ? -8.586 -2.406 -14.68 1 88 80 ASP A C 1
ATOM 635 O O . ASP A 1 80 ? -8 -3.09 -13.836 1 88 80 ASP A O 1
ATOM 639 N N . GLY A 1 81 ? -8.914 -2.873 -15.836 1 90.75 81 GLY A N 1
ATOM 640 C CA . GLY A 1 81 ? -8.617 -4.242 -16.234 1 90.75 81 GLY A CA 1
ATOM 641 C C . GLY A 1 81 ? -9.859 -5.055 -16.547 1 90.75 81 GLY A C 1
ATOM 642 O O . GLY A 1 81 ? -10.977 -4.641 -16.219 1 90.75 81 GLY A O 1
ATOM 643 N N . ASP A 1 82 ? -9.617 -6.266 -17.188 1 94.06 82 ASP A N 1
ATOM 644 C CA . ASP A 1 82 ? -10.68 -7.211 -17.5 1 94.06 82 ASP A CA 1
ATOM 645 C C . ASP A 1 82 ? -11.094 -7.996 -16.25 1 94.06 82 ASP A C 1
ATOM 647 O O . ASP A 1 82 ? -10.25 -8.43 -15.477 1 94.06 82 ASP A O 1
ATOM 651 N N . LYS A 1 83 ? -12.383 -8.164 -16.141 1 96.88 83 LYS A N 1
ATOM 652 C CA . LYS A 1 83 ? -12.906 -8.859 -14.969 1 96.88 83 LYS A CA 1
ATOM 653 C C . LYS A 1 83 ? -12.992 -10.367 -15.211 1 96.88 83 LYS A C 1
ATOM 655 O O . LYS A 1 83 ? -13.031 -11.156 -14.266 1 96.88 83 LYS A O 1
ATOM 660 N N . LYS A 1 84 ? -13.031 -10.75 -16.438 1 98 84 LYS A N 1
ATOM 661 C CA . LYS A 1 84 ? -13.25 -12.148 -16.797 1 98 84 LYS A CA 1
ATOM 662 C C . LYS A 1 84 ? -11.977 -12.969 -16.609 1 98 84 LYS A C 1
ATOM 664 O O . LYS A 1 84 ? -10.883 -12.516 -16.969 1 98 84 LYS A O 1
ATOM 669 N N . CYS A 1 85 ? -12.156 -14.141 -16.156 1 98.44 85 CYS A N 1
ATOM 670 C CA . CYS A 1 85 ? -11.023 -15.062 -16.047 1 98.44 85 CYS A CA 1
ATOM 671 C C . CYS A 1 85 ? -10.594 -15.57 -17.422 1 98.44 85 CYS A C 1
ATOM 673 O O . CYS A 1 85 ? -11.383 -16.203 -18.125 1 98.44 85 CYS A O 1
ATOM 675 N N . PRO A 1 86 ? -9.352 -15.336 -17.719 1 98.12 86 PRO A N 1
ATOM 676 C CA . PRO A 1 86 ? -8.883 -15.828 -19.016 1 98.12 86 PRO A CA 1
ATOM 677 C C . PRO A 1 86 ? -8.57 -17.328 -19.016 1 98.12 86 PRO A C 1
ATOM 679 O O . PRO A 1 86 ? -8.492 -17.938 -17.953 1 98.12 86 PRO A O 1
ATOM 682 N N . ALA A 1 87 ? -8.406 -17.828 -20.188 1 97.31 87 ALA A N 1
ATOM 683 C CA . ALA A 1 87 ? -8.086 -19.25 -20.328 1 97.31 87 ALA A CA 1
ATOM 684 C C . ALA A 1 87 ? -6.648 -19.531 -19.906 1 97.31 87 ALA A C 1
ATOM 686 O O . ALA A 1 87 ? -6.336 -20.625 -19.438 1 97.31 87 ALA A O 1
ATOM 687 N N . SER A 1 88 ? -5.789 -18.562 -20.172 1 96.88 88 SER A N 1
ATOM 688 C CA . SER A 1 88 ? -4.379 -18.672 -19.828 1 96.88 88 SER A CA 1
ATOM 689 C C . SER A 1 88 ? -3.797 -17.297 -19.484 1 96.88 88 SER A C 1
ATOM 691 O O . SER A 1 88 ? -4.34 -16.266 -19.875 1 96.88 88 SER A O 1
ATOM 693 N N . PRO A 1 89 ? -2.691 -17.328 -18.672 1 97 89 PRO A N 1
ATOM 694 C CA . PRO A 1 89 ? -2.033 -16.031 -18.406 1 97 89 PRO A CA 1
ATOM 695 C C . PRO A 1 89 ? -1.52 -15.375 -19.688 1 97 89 PRO A C 1
ATOM 697 O O . PRO A 1 89 ? -1.157 -16.062 -20.641 1 97 89 PRO A O 1
ATOM 700 N N . ALA A 1 90 ? -1.453 -14.031 -19.641 1 93.75 90 ALA A N 1
ATOM 701 C CA . ALA A 1 90 ? -0.878 -13.289 -20.75 1 93.75 90 ALA A CA 1
ATOM 702 C C . ALA A 1 90 ? 0.623 -13.547 -20.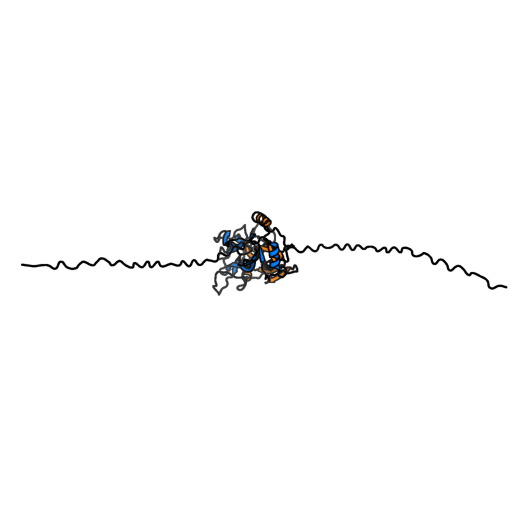859 1 93.75 90 ALA A C 1
ATOM 704 O O . ALA A 1 90 ? 1.291 -13.812 -19.859 1 93.75 90 ALA A O 1
ATOM 705 N N . SER A 1 91 ? 1.187 -13.453 -22.078 1 89.62 91 SER A N 1
ATOM 706 C CA . SER A 1 91 ? 2.611 -13.68 -22.297 1 89.62 91 SER A CA 1
ATOM 707 C C . SER A 1 91 ? 3.408 -12.391 -22.141 1 89.62 91 SER A C 1
ATOM 709 O O . SER A 1 91 ? 4.629 -12.43 -21.969 1 89.62 91 SER A O 1
ATOM 711 N N . ILE A 1 92 ? 2.689 -11.266 -22.328 1 84.81 92 ILE A N 1
ATOM 712 C CA . ILE A 1 92 ? 3.318 -9.953 -22.203 1 84.81 92 ILE A CA 1
ATOM 713 C C . ILE A 1 92 ? 2.402 -9.016 -21.422 1 84.81 92 ILE A C 1
ATOM 715 O O . ILE A 1 92 ? 1.251 -9.352 -21.141 1 84.81 92 ILE A O 1
ATOM 719 N N . GLY A 1 93 ? 2.971 -7.891 -20.969 1 87.12 93 GLY A N 1
ATOM 720 C CA . GLY A 1 93 ? 2.15 -6.883 -20.312 1 87.12 93 GLY A CA 1
ATOM 721 C C . GLY A 1 93 ? 2.424 -6.766 -18.828 1 87.12 93 GLY A C 1
ATOM 722 O O . GLY A 1 93 ? 3.555 -6.973 -18.391 1 87.12 93 GLY A O 1
ATOM 723 N N . LYS A 1 94 ? 1.339 -6.348 -18.172 1 89.31 94 LYS A N 1
ATOM 724 C CA . LYS A 1 94 ? 1.457 -6.094 -16.734 1 89.31 94 LYS A CA 1
ATOM 725 C C . LYS A 1 94 ? 1.536 -7.398 -15.945 1 89.31 94 LYS A C 1
ATOM 727 O O . LYS A 1 94 ? 1.022 -8.43 -16.391 1 89.31 94 LYS A O 1
ATOM 732 N N . ILE A 1 95 ? 2.174 -7.379 -14.805 1 94.81 95 ILE A N 1
ATOM 733 C CA . ILE A 1 95 ? 2.367 -8.562 -13.977 1 94.81 95 ILE A CA 1
ATOM 734 C C . ILE A 1 95 ? 1.016 -9.195 -13.656 1 94.81 95 ILE A C 1
ATOM 736 O O . ILE A 1 95 ? 0.883 -10.422 -13.648 1 94.81 95 ILE A O 1
ATOM 740 N N . ARG A 1 96 ? -0.05 -8.375 -13.438 1 96.25 96 ARG A N 1
ATOM 741 C CA . ARG A 1 96 ? -1.363 -8.891 -13.062 1 96.25 96 ARG A CA 1
ATOM 742 C C . ARG A 1 96 ? -2.004 -9.664 -14.211 1 96.25 96 ARG A C 1
ATOM 744 O O . ARG A 1 96 ? -2.967 -10.406 -14 1 96.25 96 ARG A O 1
ATOM 751 N N . GLU A 1 97 ? -1.485 -9.461 -15.422 1 95.5 97 GLU A N 1
ATOM 752 C CA . GLU A 1 97 ? -2.01 -10.164 -16.594 1 95.5 97 GLU A CA 1
ATOM 753 C C . GLU A 1 97 ? -1.219 -11.438 -16.875 1 95.5 97 GLU A C 1
ATOM 755 O O . GLU A 1 97 ? -1.742 -12.383 -17.469 1 95.5 97 GLU A O 1
ATOM 760 N N . ARG A 1 98 ? -0.016 -11.453 -16.422 1 96.94 98 ARG A N 1
ATOM 761 C CA . ARG A 1 98 ? 0.867 -12.586 -16.703 1 96.94 98 ARG A CA 1
ATOM 762 C C . ARG A 1 98 ? 0.807 -13.609 -15.578 1 96.94 98 ARG A C 1
ATOM 764 O O . ARG A 1 98 ? 1.299 -14.734 -15.727 1 96.94 98 ARG A O 1
ATOM 771 N N . SER A 1 99 ? 0.253 -13.234 -14.453 1 97.88 99 SER A N 1
ATOM 772 C CA . SER A 1 99 ? 0.16 -14.102 -13.281 1 97.88 99 SER A CA 1
ATOM 773 C C . SER A 1 99 ? -0.776 -15.273 -13.531 1 97.88 99 SER A C 1
ATOM 775 O O . SER A 1 99 ? -1.748 -15.156 -14.281 1 97.88 99 SER A O 1
ATOM 777 N N . THR A 1 100 ? -0.502 -16.406 -12.836 1 98.38 100 THR A N 1
ATOM 778 C CA . THR A 1 100 ? -1.405 -17.547 -12.898 1 98.38 100 THR A CA 1
ATOM 779 C C . THR A 1 100 ? -2.689 -17.266 -12.117 1 98.38 100 THR A C 1
ATOM 781 O O . THR A 1 100 ? -3.652 -18.031 -12.203 1 98.38 100 THR A O 1
ATOM 784 N N . CYS A 1 101 ? -2.738 -16.234 -11.344 1 98.56 101 CYS A N 1
ATOM 785 C CA . CYS A 1 101 ? -3.93 -15.703 -10.703 1 98.56 101 CYS A CA 1
ATOM 786 C C . CYS A 1 101 ? -4.117 -14.227 -11.047 1 98.56 101 CYS A C 1
ATOM 788 O O . CYS A 1 101 ? -3.906 -13.359 -10.203 1 98.56 101 CYS A O 1
ATOM 790 N N . PRO A 1 102 ? -4.531 -13.992 -12.305 1 98.56 102 PRO A N 1
ATOM 791 C CA . PRO A 1 102 ? -4.656 -12.602 -12.734 1 98.56 102 PRO A CA 1
ATOM 792 C C . PRO A 1 102 ? -5.688 -11.82 -11.914 1 98.56 102 PRO A C 1
ATOM 794 O O . PRO A 1 102 ? -6.578 -12.422 -11.312 1 98.56 102 PRO A O 1
ATOM 797 N N . TRP A 1 103 ? -5.516 -10.461 -11.914 1 98.44 103 TRP A N 1
ATOM 798 C CA . TRP A 1 103 ? -6.461 -9.625 -11.18 1 98.44 103 TRP A CA 1
ATOM 799 C C . TRP A 1 103 ? -6.699 -8.305 -11.914 1 98.44 103 TRP A C 1
ATOM 801 O O . TRP A 1 103 ? -5.984 -7.98 -12.859 1 98.44 103 TRP A O 1
ATOM 811 N N . TYR A 1 104 ? -7.754 -7.715 -11.609 1 95.81 104 TYR A N 1
ATOM 812 C CA . TYR A 1 104 ? -7.996 -6.336 -12.023 1 95.81 104 TYR A CA 1
ATOM 813 C C . TYR A 1 104 ? -7.996 -5.395 -10.828 1 95.81 104 TYR A C 1
ATOM 815 O O . TYR A 1 104 ? -7.934 -5.844 -9.68 1 95.81 104 TYR A O 1
ATOM 823 N N . LEU A 1 105 ? -7.926 -4.062 -11.109 1 91.5 105 LEU A N 1
ATOM 824 C CA . LEU A 1 105 ? -7.805 -3.08 -10.039 1 91.5 105 LEU A CA 1
ATOM 825 C C . LEU A 1 105 ? -9.078 -2.25 -9.914 1 91.5 105 LEU A C 1
ATOM 827 O O . LEU A 1 105 ? -9.633 -1.802 -10.914 1 91.5 105 LEU A O 1
ATOM 831 N N . ASN A 1 106 ? -9.531 -2.184 -8.727 1 92.38 106 ASN A N 1
ATOM 832 C CA . ASN A 1 106 ? -10.438 -1.105 -8.359 1 92.38 106 ASN A CA 1
ATOM 833 C C . ASN A 1 106 ? -9.695 0.084 -7.766 1 92.38 106 ASN A C 1
ATOM 835 O O . ASN A 1 106 ? -9.055 -0.038 -6.719 1 92.38 106 ASN A O 1
ATOM 839 N N . ILE A 1 107 ? -9.727 1.144 -8.484 1 88.19 107 ILE A N 1
ATOM 840 C CA . ILE A 1 107 ? -9.125 2.381 -7.996 1 88.19 107 ILE A CA 1
ATOM 841 C C . ILE A 1 107 ? -10.148 3.178 -7.195 1 88.19 107 ILE A C 1
ATOM 843 O O . ILE A 1 107 ? -11.102 3.717 -7.758 1 88.19 107 ILE A O 1
ATOM 847 N N . ILE A 1 108 ? -9.93 3.195 -5.949 1 88.56 108 ILE A N 1
ATOM 848 C CA . ILE A 1 108 ? -10.852 3.855 -5.035 1 88.56 108 ILE A CA 1
ATOM 849 C C . ILE A 1 108 ? -10.336 5.25 -4.691 1 88.56 108 ILE A C 1
ATOM 851 O O . ILE A 1 108 ? -9.156 5.418 -4.371 1 88.56 108 ILE A O 1
ATOM 855 N N . ASN A 1 109 ? -11.211 6.199 -4.859 1 85.56 109 ASN A N 1
ATOM 856 C CA . ASN A 1 109 ? -10.922 7.562 -4.434 1 85.56 109 ASN A CA 1
ATOM 857 C C . ASN A 1 109 ? -11.828 8.008 -3.287 1 85.56 109 ASN A C 1
ATOM 859 O O . ASN A 1 109 ? -13.047 8.016 -3.43 1 85.56 109 ASN A O 1
ATOM 863 N N . ASP A 1 110 ? -11.188 8.211 -2.18 1 87.5 110 ASP A N 1
ATOM 864 C CA . ASP A 1 110 ? -11.883 8.664 -0.979 1 87.5 110 ASP A CA 1
ATOM 865 C C . ASP A 1 110 ? -11.32 10 -0.494 1 87.5 110 ASP A C 1
ATOM 867 O O . ASP A 1 110 ? -10.203 10.062 0.014 1 87.5 110 ASP A O 1
ATOM 871 N N . SER A 1 111 ? -12.172 10.977 -0.521 1 83.69 111 SER A N 1
ATOM 872 C CA . SER A 1 111 ? -11.711 12.328 -0.236 1 83.69 111 SER A CA 1
ATOM 873 C C . SER A 1 111 ? -11.453 12.523 1.254 1 83.69 111 SER A C 1
ATOM 875 O O . SER A 1 111 ? -10.828 13.508 1.658 1 83.69 111 SER A O 1
ATOM 877 N N . THR A 1 112 ? -11.82 11.633 2.133 1 86.44 112 THR A N 1
ATOM 878 C CA . THR A 1 112 ? -11.711 11.82 3.576 1 86.44 112 THR A CA 1
ATOM 879 C C . THR A 1 112 ? -10.453 11.156 4.113 1 86.44 112 THR A C 1
ATOM 881 O O . THR A 1 112 ? -10.195 11.172 5.32 1 86.44 112 THR A O 1
ATOM 884 N N . VAL A 1 113 ? -9.664 10.586 3.199 1 90.38 113 VAL A N 1
ATOM 885 C CA . VAL A 1 113 ? -8.445 9.93 3.646 1 90.38 113 VAL A CA 1
ATOM 886 C C . VAL A 1 113 ? -7.262 10.406 2.801 1 90.38 113 VAL A C 1
ATOM 888 O O . VAL A 1 113 ? -7.445 10.867 1.67 1 90.38 113 VAL A O 1
ATOM 891 N N . PHE A 1 114 ? -6.148 10.43 3.393 1 87.31 114 PHE A N 1
ATOM 892 C CA . PHE A 1 114 ? -4.902 10.633 2.66 1 87.31 114 PHE A CA 1
ATOM 893 C C . PHE A 1 114 ? -4.023 9.391 2.73 1 87.31 114 PHE A C 1
ATOM 895 O O . PHE A 1 114 ? -3.781 8.852 3.814 1 87.31 114 PHE A O 1
ATOM 902 N N . PRO A 1 115 ? -3.377 9 1.604 1 87.06 115 PRO A N 1
ATOM 903 C CA . PRO A 1 115 ? -3.688 9.492 0.261 1 87.06 115 PRO A CA 1
ATOM 904 C C . PRO A 1 115 ? -5.109 9.156 -0.178 1 87.06 115 PRO A C 1
ATOM 906 O O . PRO A 1 115 ? -5.66 8.133 0.237 1 87.06 115 PRO A O 1
ATOM 909 N N . PRO A 1 116 ? -5.703 10 -0.985 1 86.94 116 PRO A N 1
ATOM 910 C CA . PRO A 1 116 ? -7.121 9.805 -1.301 1 86.94 116 PRO A CA 1
ATOM 911 C C . PRO A 1 116 ? -7.359 8.641 -2.258 1 86.94 116 PRO A C 1
ATOM 913 O O . PRO A 1 116 ? -8.484 8.156 -2.371 1 86.94 116 PRO A O 1
ATOM 916 N N . SER A 1 117 ? -6.344 8.25 -2.969 1 85.88 117 SER A N 1
ATOM 917 C CA . SER A 1 117 ? -6.508 7.184 -3.951 1 85.88 117 SER A CA 1
ATOM 918 C C . SER A 1 117 ? -5.711 5.945 -3.561 1 85.88 117 SER A C 1
ATOM 920 O O . SER A 1 117 ? -4.586 6.051 -3.07 1 85.88 117 SER A O 1
ATOM 922 N N . ARG A 1 118 ? -6.336 4.828 -3.656 1 8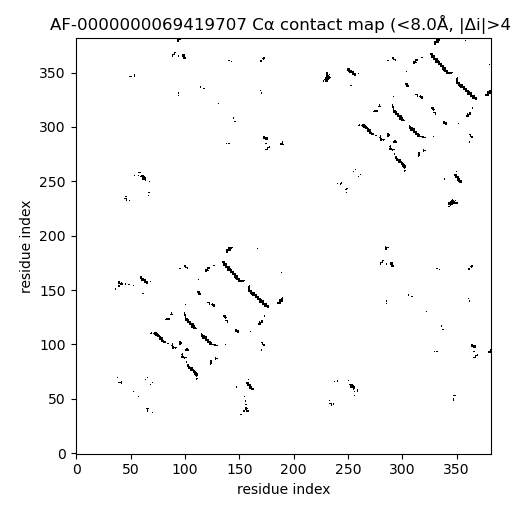7.88 118 ARG A N 1
ATOM 923 C CA . ARG A 1 118 ? -5.656 3.549 -3.504 1 87.88 118 ARG A CA 1
ATOM 924 C C . ARG A 1 118 ? -6.211 2.514 -4.477 1 87.88 118 ARG A C 1
ATOM 926 O O . ARG A 1 118 ? -7.375 2.586 -4.871 1 87.88 118 ARG A O 1
ATOM 933 N N . SER A 1 119 ? -5.34 1.672 -4.867 1 89.25 119 SER A N 1
ATOM 934 C CA . SER A 1 119 ? -5.746 0.577 -5.742 1 89.25 119 SER A CA 1
ATOM 935 C C . SER A 1 119 ? -5.973 -0.708 -4.953 1 89.25 119 SER A C 1
ATOM 937 O O . SER A 1 119 ? -5.211 -1.019 -4.035 1 89.25 119 SER A O 1
ATOM 939 N N . GLU A 1 120 ? -7.027 -1.37 -5.305 1 94.94 120 GLU A N 1
ATOM 940 C CA . GLU A 1 120 ? -7.289 -2.674 -4.699 1 94.94 120 GLU A CA 1
ATOM 941 C C . GLU A 1 120 ? -7.418 -3.758 -5.766 1 94.94 120 GLU A C 1
ATOM 943 O O . GLU A 1 120 ? -8.141 -3.588 -6.75 1 94.94 120 GLU A O 1
ATOM 948 N N . ALA A 1 121 ? -6.766 -4.852 -5.508 1 97.06 121 ALA A N 1
ATOM 949 C CA . ALA A 1 121 ? -6.77 -5.988 -6.43 1 97.06 121 ALA A CA 1
ATOM 950 C C . ALA A 1 121 ? -8.016 -6.852 -6.23 1 97.06 121 ALA A C 1
ATOM 952 O O . ALA A 1 121 ? -8.438 -7.082 -5.098 1 97.06 121 ALA A O 1
ATOM 953 N N . VAL A 1 122 ? -8.57 -7.309 -7.332 1 98.06 122 VAL A N 1
ATOM 954 C CA . VAL A 1 122 ? -9.641 -8.297 -7.316 1 98.06 122 VAL A CA 1
ATOM 955 C C . VAL A 1 122 ? -9.266 -9.477 -8.211 1 98.06 122 VAL A C 1
ATOM 957 O O . VAL A 1 122 ? -8.977 -9.297 -9.398 1 98.06 122 VAL A O 1
ATOM 960 N N . CYS A 1 123 ? -9.312 -10.656 -7.617 1 98.56 123 CYS A N 1
ATOM 961 C CA . CYS A 1 123 ? -8.922 -11.844 -8.367 1 98.56 123 CYS A CA 1
ATOM 962 C C . CYS A 1 123 ? -9.914 -12.125 -9.492 1 98.56 123 CYS A C 1
ATOM 964 O O . CYS A 1 123 ? -11.125 -12.086 -9.273 1 98.56 123 CYS A O 1
ATOM 966 N N . ARG A 1 124 ? -9.352 -12.5 -10.617 1 98.5 124 ARG A N 1
ATOM 967 C CA . ARG A 1 124 ? -10.211 -12.805 -11.758 1 98.5 124 ARG A CA 1
ATOM 968 C C . ARG A 1 124 ? -10.602 -14.273 -11.773 1 98.5 124 ARG A C 1
ATOM 970 O O . ARG A 1 124 ? -11.617 -14.648 -12.375 1 98.5 124 ARG A O 1
ATOM 977 N N . CYS A 1 125 ? -9.805 -15.125 -11.203 1 98.06 125 CYS A N 1
ATOM 978 C CA . CYS A 1 125 ? -9.984 -16.578 -11.281 1 98.06 125 CYS A CA 1
ATOM 979 C C . CYS A 1 125 ? -10.047 -17.188 -9.891 1 98.06 125 CYS A C 1
ATOM 981 O O . CYS A 1 125 ? -9.438 -16.688 -8.953 1 98.06 125 CYS A O 1
ATOM 983 N N . ARG A 1 126 ? -10.789 -18.312 -9.82 1 95.81 126 ARG A N 1
ATOM 984 C CA . ARG A 1 126 ? -10.844 -19.078 -8.578 1 95.81 126 ARG A CA 1
ATOM 985 C C . ARG A 1 126 ? -9.68 -20.062 -8.5 1 95.81 126 ARG A C 1
ATOM 987 O O . ARG A 1 126 ? -9.062 -20.219 -7.441 1 95.81 126 ARG A O 1
ATOM 994 N N . ASN A 1 127 ? -9.438 -20.641 -9.625 1 96.69 127 ASN A N 1
ATOM 995 C CA . ASN A 1 127 ? -8.375 -21.625 -9.695 1 96.69 127 ASN A CA 1
ATOM 996 C C . ASN A 1 127 ? -7.129 -21.078 -10.375 1 96.69 127 ASN A C 1
ATOM 998 O O . ASN A 1 127 ? -7.223 -20.188 -11.219 1 96.69 127 ASN A O 1
ATOM 1002 N N . CYS A 1 128 ? -5.988 -21.641 -9.984 1 97.75 128 CYS A N 1
ATOM 1003 C CA . CYS A 1 128 ? -4.727 -21.219 -10.586 1 97.75 128 CYS A CA 1
ATOM 1004 C C . CYS A 1 128 ? -4.656 -21.656 -12.047 1 97.75 128 CYS A C 1
ATOM 1006 O O . CYS A 1 128 ? -4.812 -22.828 -12.359 1 97.75 128 CYS A O 1
ATOM 1008 N N . LEU A 1 129 ? -4.363 -20.656 -12.867 1 97.75 129 LEU A N 1
ATOM 1009 C CA . LEU A 1 129 ? -4.227 -20.984 -14.281 1 97.75 129 LEU A CA 1
ATOM 1010 C C . LEU A 1 129 ? -3.002 -21.875 -14.516 1 97.75 129 LEU A C 1
ATOM 1012 O O . LEU A 1 129 ? -1.976 -21.703 -13.852 1 97.75 129 LEU A O 1
ATOM 1016 N N . GLU A 1 130 ? -3.125 -22.781 -15.375 1 95 130 GLU A N 1
ATOM 1017 C CA . GLU A 1 130 ? -2.064 -23.688 -15.805 1 95 130 GLU A CA 1
ATOM 1018 C C . GLU A 1 130 ? -1.689 -24.672 -14.695 1 95 130 GLU A C 1
ATOM 1020 O O . GLU A 1 130 ? -0.592 -25.234 -14.703 1 95 130 GLU A O 1
ATOM 1025 N N . SER A 1 131 ? -2.473 -24.688 -13.672 1 93.06 131 SER A N 1
ATOM 1026 C CA . SER A 1 131 ? -2.328 -25.688 -12.625 1 93.06 131 SER A CA 1
ATOM 1027 C C . SER A 1 131 ? -3.436 -26.734 -12.703 1 93.06 131 SER A C 1
ATOM 1029 O O . SER A 1 131 ? -4.59 -26.406 -12.977 1 93.06 131 SER A O 1
ATOM 1031 N N . ASN A 1 132 ? -3.111 -27.969 -12.523 1 89.19 132 ASN A N 1
ATOM 1032 C CA . ASN A 1 132 ? -4.113 -29.031 -12.484 1 89.19 132 ASN A CA 1
ATOM 1033 C C . ASN A 1 132 ? -4.383 -29.5 -11.055 1 89.19 132 ASN A C 1
ATOM 1035 O O . ASN A 1 132 ? -5.059 -30.5 -10.844 1 89.19 132 ASN A O 1
ATOM 1039 N N . SER A 1 133 ? -3.83 -28.734 -10.156 1 91.31 133 SER A N 1
ATOM 1040 C CA . SER A 1 133 ? -3.98 -29.125 -8.766 1 91.31 133 SER A CA 1
ATOM 1041 C C . SER A 1 133 ? -5.328 -28.688 -8.203 1 91.31 133 SER A C 1
ATOM 1043 O O . SER A 1 133 ? -5.754 -27.547 -8.414 1 91.31 133 SER A O 1
ATOM 1045 N N . THR A 1 134 ? -5.973 -29.594 -7.477 1 91.62 134 THR A N 1
ATOM 1046 C CA . THR A 1 134 ? -7.223 -29.266 -6.797 1 91.62 134 THR A CA 1
ATOM 1047 C C . THR A 1 134 ? -6.949 -28.734 -5.395 1 91.62 134 THR A C 1
ATOM 1049 O O . THR A 1 134 ? -7.867 -28.281 -4.707 1 91.62 134 THR A O 1
ATOM 1052 N N . LYS A 1 135 ? -5.68 -28.734 -4.996 1 93 135 LYS A N 1
ATOM 1053 C CA . LYS A 1 135 ? -5.324 -28.312 -3.643 1 93 135 LYS A CA 1
ATOM 1054 C C . LYS A 1 135 ? -4.922 -26.844 -3.611 1 93 135 LYS A C 1
ATOM 1056 O O . LYS A 1 135 ? -4.586 -26.312 -2.555 1 93 135 LYS A O 1
ATOM 1061 N N . GLN A 1 136 ? -4.918 -26.281 -4.777 1 95.69 136 GLN A N 1
ATOM 1062 C CA . GLN A 1 136 ? -4.5 -24.891 -4.891 1 95.69 136 GLN A CA 1
ATOM 1063 C C . GLN A 1 136 ? -5.656 -24 -5.344 1 95.69 136 GLN A C 1
ATOM 1065 O O . GLN A 1 136 ? -6.602 -24.484 -5.977 1 95.69 136 GLN A O 1
ATOM 1070 N N . GLN A 1 137 ? -5.57 -22.75 -4.984 1 96.75 137 GLN A N 1
ATOM 1071 C CA . GLN A 1 137 ? -6.551 -21.766 -5.426 1 96.75 137 GLN A CA 1
ATOM 1072 C C . GLN A 1 137 ? -5.945 -20.359 -5.457 1 96.75 137 GLN A C 1
ATOM 1074 O O . GLN A 1 137 ? -4.918 -20.109 -4.82 1 96.75 137 GLN A O 1
ATOM 1079 N N . CYS A 1 138 ? -6.582 -19.5 -6.266 1 98 138 CYS A N 1
ATOM 1080 C CA . CYS A 1 138 ? -6.207 -18.094 -6.211 1 98 138 CYS A CA 1
ATOM 1081 C C . CYS A 1 138 ? -6.707 -17.438 -4.93 1 98 138 CYS A C 1
ATOM 1083 O O . CYS A 1 138 ? -7.887 -17.562 -4.59 1 98 138 CYS A O 1
ATOM 1085 N N . SER A 1 139 ? -5.793 -16.75 -4.262 1 97.25 139 SER A N 1
ATOM 1086 C CA . SER A 1 139 ? -6.113 -16.109 -2.992 1 97.25 139 SER A CA 1
ATOM 1087 C C . SER A 1 139 ? -5.645 -14.656 -2.977 1 97.25 139 SER A C 1
ATOM 1089 O O . SER A 1 139 ? -4.562 -14.344 -3.473 1 97.25 139 SER A O 1
ATOM 1091 N N . THR A 1 140 ? -6.457 -13.844 -2.379 1 97.94 140 THR A N 1
ATOM 1092 C CA . THR A 1 140 ? -6.145 -12.422 -2.299 1 97.94 140 THR A CA 1
ATOM 1093 C C . THR A 1 140 ? -5.078 -12.156 -1.239 1 97.94 140 THR A C 1
ATOM 1095 O O . THR A 1 140 ? -5.121 -12.734 -0.152 1 97.94 140 THR A O 1
ATOM 1098 N N . VAL A 1 141 ? -4.148 -11.32 -1.587 1 97.19 141 VAL A N 1
ATOM 1099 C CA . VAL A 1 141 ? -3.15 -10.852 -0.633 1 97.19 141 VAL A CA 1
ATOM 1100 C C . VAL A 1 141 ? -3.586 -9.516 -0.046 1 97.19 141 VAL A C 1
ATOM 1102 O O . VAL A 1 141 ? -3.816 -8.555 -0.782 1 97.19 141 VAL A O 1
ATOM 1105 N N . TYR A 1 142 ? -3.666 -9.453 1.281 1 94.75 142 TYR A N 1
ATOM 1106 C CA . TYR A 1 142 ? -3.955 -8.195 1.969 1 94.75 142 TYR A CA 1
ATOM 1107 C C . TYR A 1 142 ? -2.705 -7.645 2.639 1 94.75 142 TYR A C 1
ATOM 1109 O O . TYR A 1 142 ? -1.996 -8.367 3.342 1 94.75 142 TYR A O 1
ATOM 1117 N N . THR A 1 143 ? -2.51 -6.41 2.385 1 91.62 143 THR A N 1
ATOM 1118 C CA . THR A 1 143 ? -1.411 -5.695 3.027 1 91.62 143 THR A CA 1
ATOM 1119 C C . THR A 1 143 ? -1.943 -4.578 3.924 1 91.62 143 THR A C 1
ATOM 1121 O O . THR A 1 143 ? -2.877 -3.867 3.549 1 91.62 143 THR A O 1
ATOM 1124 N N . LYS A 1 144 ? -1.356 -4.504 5.09 1 88.38 144 LYS A N 1
ATOM 1125 C CA . LYS A 1 144 ? -1.725 -3.4 5.973 1 88.38 144 LYS A CA 1
ATOM 1126 C C . LYS A 1 144 ? -1.168 -2.074 5.461 1 88.38 144 LYS A C 1
ATOM 1128 O O . LYS A 1 144 ? -0.005 -1.997 5.059 1 88.38 144 LYS A O 1
ATOM 1133 N N . MET A 1 145 ? -2.023 -1.126 5.414 1 88.81 145 MET A N 1
ATOM 1134 C CA . MET A 1 145 ? -1.632 0.226 5.023 1 88.81 145 MET A CA 1
ATOM 1135 C C . MET A 1 145 ? -2.131 1.25 6.039 1 88.81 145 MET A C 1
ATOM 1137 O O . MET A 1 145 ? -3.244 1.129 6.555 1 88.81 145 MET A O 1
ATOM 1141 N N . THR A 1 146 ? -1.238 2.193 6.371 1 90.25 146 THR A N 1
ATOM 1142 C CA . THR A 1 146 ? -1.647 3.303 7.227 1 90.25 146 THR A CA 1
ATOM 1143 C C . THR A 1 146 ? -2.096 4.496 6.391 1 90.25 146 THR A C 1
ATOM 1145 O O . THR A 1 146 ? -1.386 4.922 5.477 1 90.25 146 THR A O 1
ATOM 1148 N N . VAL A 1 147 ? -3.225 4.977 6.652 1 91 147 VAL A N 1
ATOM 1149 C CA . VAL A 1 147 ? -3.74 6.18 6 1 91 147 VAL A CA 1
ATOM 1150 C C . VAL A 1 147 ? -4.016 7.254 7.047 1 91 147 VAL A C 1
ATOM 1152 O O . VAL A 1 147 ? -4.055 6.969 8.25 1 91 147 VAL A O 1
ATOM 1155 N N . LEU A 1 148 ? -4.066 8.539 6.605 1 91.38 148 LEU A N 1
ATOM 1156 C CA . LEU A 1 148 ? -4.566 9.625 7.438 1 91.38 148 LEU A CA 1
ATOM 1157 C C . LEU A 1 148 ? -6.051 9.867 7.188 1 91.38 148 LEU A C 1
ATOM 1159 O O . LEU A 1 148 ? -6.445 10.227 6.074 1 91.38 148 LEU A O 1
ATOM 1163 N N . LYS A 1 149 ? -6.82 9.641 8.18 1 92.69 149 LYS A N 1
ATOM 1164 C CA . LYS A 1 149 ? -8.258 9.859 8.078 1 92.69 149 LYS A CA 1
ATOM 1165 C C . LYS A 1 149 ? -8.641 11.234 8.633 1 92.69 149 LYS A C 1
ATOM 1167 O O . LYS A 1 149 ? -8.219 11.602 9.727 1 92.69 149 LYS A O 1
ATOM 1172 N N . ARG A 1 150 ? -9.406 11.938 7.816 1 88 150 ARG A N 1
ATOM 1173 C CA . ARG A 1 150 ? -9.875 13.25 8.242 1 88 150 ARG A CA 1
ATOM 1174 C C . ARG A 1 150 ? -10.867 13.125 9.391 1 88 150 ARG A C 1
ATOM 1176 O O . ARG A 1 150 ? -11.805 12.328 9.328 1 88 150 ARG A O 1
ATOM 1183 N N . THR A 1 151 ? -10.508 13.906 10.344 1 86.38 151 THR A N 1
ATOM 1184 C CA . THR A 1 151 ? -11.43 13.93 11.477 1 86.38 151 THR A CA 1
ATOM 1185 C C . THR A 1 151 ? -12.508 14.992 11.273 1 86.38 151 THR A C 1
ATOM 1187 O O . THR A 1 151 ? -12.484 15.719 10.273 1 86.38 151 THR A O 1
ATOM 1190 N N . GLY A 1 152 ? -13.586 15.055 12.062 1 82.5 152 GLY A N 1
ATOM 1191 C CA . GLY A 1 152 ? -14.602 16.109 12.023 1 82.5 152 GLY A CA 1
ATOM 1192 C C . GLY A 1 152 ? -14.125 17.422 12.609 1 82.5 152 GLY A C 1
ATOM 1193 O O . GLY A 1 152 ? -14.852 18.406 12.586 1 82.5 152 GLY A O 1
ATOM 1194 N N . GLU A 1 153 ? -12.922 17.406 12.984 1 79.44 153 GLU A N 1
ATOM 1195 C CA . GLU A 1 153 ? -12.375 18.578 13.656 1 79.44 153 GLU A CA 1
ATOM 1196 C C . GLU A 1 153 ? -11.727 19.547 12.664 1 79.44 153 GLU A C 1
ATOM 1198 O O . GLU A 1 153 ? -11.133 19.109 11.68 1 79.44 153 GLU A O 1
ATOM 1203 N N . CYS A 1 154 ? -12.047 20.844 12.914 1 76.19 154 CYS A N 1
ATOM 1204 C CA . CYS A 1 154 ? -11.406 21.938 12.188 1 76.19 154 CYS A CA 1
ATOM 1205 C C . CYS A 1 154 ? -10.727 22.906 13.148 1 76.19 154 CYS A C 1
ATOM 1207 O O . CYS A 1 154 ? -11.375 23.453 14.039 1 76.19 154 CYS A O 1
ATOM 1209 N N . VAL A 1 155 ? -9.398 22.922 12.953 1 70.12 155 VAL A N 1
ATOM 1210 C CA . VAL A 1 155 ? -8.648 23.812 13.836 1 70.12 155 VAL A CA 1
ATOM 1211 C C . VAL A 1 155 ? -8.055 24.953 13.016 1 70.12 155 VAL A C 1
ATOM 1213 O O . VAL A 1 155 ? -7.121 24.75 12.234 1 70.12 155 VAL A O 1
ATOM 1216 N N . ASP A 1 156 ? -8.594 26.078 13.211 1 67.12 156 ASP A N 1
ATOM 1217 C CA . ASP A 1 156 ? -8.07 27.281 12.586 1 67.12 156 ASP A CA 1
ATOM 1218 C C . ASP A 1 156 ? -7.93 27.109 11.07 1 67.12 156 ASP A C 1
ATOM 1220 O O . ASP A 1 156 ? -6.883 27.406 10.5 1 67.12 156 ASP A O 1
ATOM 1224 N N . GLY A 1 157 ? -8.883 26.547 10.422 1 68.88 157 GLY A N 1
ATOM 1225 C CA . GLY A 1 157 ? -8.867 26.391 8.977 1 68.88 157 GLY A CA 1
ATOM 1226 C C . GLY A 1 157 ? -8.086 25.188 8.516 1 68.88 157 GLY A C 1
ATOM 1227 O O . GLY A 1 157 ? -7.852 25.016 7.316 1 68.88 157 GLY A O 1
ATOM 1228 N N . LEU A 1 158 ? -7.621 24.469 9.461 1 73.56 158 LEU A N 1
ATOM 1229 C CA . LEU A 1 158 ? -6.902 23.234 9.148 1 73.56 158 LEU A CA 1
ATOM 1230 C C . LEU A 1 158 ? -7.742 22 9.492 1 73.56 158 LEU A C 1
ATOM 1232 O O . LEU A 1 158 ? -8.289 21.906 10.594 1 73.56 158 LEU A O 1
ATOM 1236 N N . TYR A 1 159 ? -7.859 21.156 8.492 1 79.56 159 TYR A N 1
ATOM 1237 C CA . TYR A 1 159 ? -8.469 19.859 8.797 1 79.56 159 TYR A CA 1
ATOM 1238 C C . TYR A 1 159 ? -7.504 18.984 9.586 1 79.56 159 TYR A C 1
ATOM 1240 O O . TYR A 1 159 ? -6.301 18.969 9.312 1 79.56 159 TYR A O 1
ATOM 1248 N N . VAL A 1 160 ? -8.039 18.25 10.508 1 84.31 160 VAL A N 1
ATOM 1249 C CA . VAL A 1 160 ? -7.242 17.359 11.328 1 84.31 160 VAL A CA 1
ATOM 1250 C C . VAL A 1 160 ? -7.363 15.922 10.797 1 84.31 160 VAL A C 1
ATOM 1252 O O . VAL A 1 160 ? -8.469 15.438 10.562 1 84.31 160 VAL A O 1
ATOM 1255 N N . TYR A 1 161 ? -6.184 15.391 10.57 1 88.19 161 TYR A N 1
ATOM 1256 C CA . TYR A 1 161 ? -6.105 14.008 10.117 1 88.19 161 TYR A CA 1
ATOM 1257 C C . TYR A 1 161 ? -5.434 13.125 11.172 1 88.19 161 TYR A C 1
ATOM 1259 O O . TYR A 1 161 ? -4.477 13.555 11.82 1 88.19 161 TYR A O 1
ATOM 1267 N N . GLU A 1 162 ? -5.906 11.852 11.289 1 90.25 162 GLU A N 1
ATOM 1268 C CA . GLU A 1 162 ? -5.336 10.875 12.219 1 90.25 162 GLU A CA 1
ATOM 1269 C C . GLU A 1 162 ? -4.984 9.57 11.508 1 90.25 162 GLU A C 1
ATOM 1271 O O . GLU A 1 162 ? -5.711 9.133 10.609 1 90.25 162 GLU A O 1
ATOM 1276 N N . PRO A 1 163 ? -3.902 8.984 11.961 1 90.25 163 PRO A N 1
ATOM 1277 C CA . PRO A 1 163 ? -3.514 7.723 11.336 1 90.25 163 PRO A CA 1
ATOM 1278 C C . PRO A 1 163 ? -4.516 6.602 11.594 1 90.25 163 PRO A C 1
ATOM 1280 O O . PRO A 1 163 ? -5.074 6.508 12.695 1 90.25 163 PRO A O 1
ATOM 1283 N N . HIS A 1 164 ? -4.785 5.824 10.562 1 91.12 164 HIS A N 1
ATOM 1284 C CA . HIS A 1 164 ? -5.637 4.641 10.602 1 91.12 164 HIS A CA 1
ATOM 1285 C C . HIS A 1 164 ? -5.055 3.518 9.742 1 91.12 164 HIS A C 1
ATOM 1287 O O . HIS A 1 164 ? -4.621 3.754 8.617 1 91.12 164 HIS A O 1
ATOM 1293 N N . VAL A 1 165 ? -5.082 2.326 10.359 1 90.25 165 VAL A N 1
ATOM 1294 C CA . VAL A 1 165 ? -4.57 1.181 9.617 1 90.25 165 VAL A CA 1
ATOM 1295 C C . VAL A 1 165 ? -5.715 0.486 8.883 1 90.25 165 VAL A C 1
ATOM 1297 O O . VAL A 1 165 ? -6.754 0.192 9.484 1 90.25 165 VAL A O 1
ATOM 1300 N N . ILE A 1 166 ? -5.527 0.206 7.59 1 90.5 166 ILE A N 1
ATOM 1301 C CA . ILE A 1 166 ? -6.539 -0.477 6.793 1 90.5 166 ILE A CA 1
ATOM 1302 C C . ILE A 1 166 ? -5.91 -1.665 6.066 1 90.5 166 ILE A C 1
ATOM 1304 O O . ILE A 1 166 ? -4.688 -1.738 5.93 1 90.5 166 ILE A O 1
ATOM 1308 N N . ASP A 1 167 ? -6.824 -2.629 5.668 1 91.31 167 ASP A N 1
ATOM 1309 C CA . ASP A 1 167 ? -6.414 -3.734 4.805 1 91.31 167 ASP A CA 1
ATOM 1310 C C . ASP A 1 167 ? -6.617 -3.387 3.332 1 91.31 167 ASP A C 1
ATOM 1312 O O . ASP A 1 167 ? -7.707 -2.973 2.932 1 91.31 167 ASP A O 1
ATOM 1316 N N . VAL A 1 168 ? -5.59 -3.5 2.609 1 93 168 VAL A N 1
ATOM 1317 C CA . VAL A 1 168 ? -5.676 -3.221 1.18 1 93 168 VAL A CA 1
ATOM 1318 C C . VAL A 1 168 ? -5.312 -4.473 0.385 1 93 168 VAL A C 1
ATOM 1320 O O . VAL A 1 168 ? -4.254 -5.07 0.603 1 93 168 VAL A O 1
ATOM 1323 N N . ALA A 1 169 ? -6.191 -4.938 -0.52 1 96.75 169 ALA A N 1
ATOM 1324 C CA . ALA A 1 169 ? -5.895 -6.039 -1.43 1 96.75 169 ALA A CA 1
ATOM 1325 C C . ALA A 1 169 ? -4.859 -5.625 -2.473 1 96.75 169 ALA A C 1
ATOM 1327 O O . ALA A 1 169 ? -5.094 -4.703 -3.254 1 96.75 169 ALA A O 1
ATOM 1328 N N . THR A 1 170 ? -3.789 -6.387 -2.512 1 96.44 170 THR A N 1
ATOM 1329 C CA . THR A 1 170 ? -2.715 -5.855 -3.342 1 96.44 170 THR A CA 1
ATOM 1330 C C . THR A 1 170 ? -2.381 -6.816 -4.477 1 96.44 170 THR A C 1
ATOM 1332 O O . THR A 1 170 ? -1.747 -6.43 -5.461 1 96.44 170 THR A O 1
ATOM 1335 N N . ALA A 1 171 ? -2.797 -8.062 -4.336 1 98 171 ALA A N 1
ATOM 1336 C CA . ALA A 1 171 ? -2.49 -9.047 -5.371 1 98 171 ALA A CA 1
ATOM 1337 C C . ALA A 1 171 ? -3.312 -10.32 -5.18 1 98 171 ALA A C 1
ATOM 1339 O O . ALA A 1 171 ? -4.016 -10.469 -4.18 1 98 171 ALA A O 1
ATOM 1340 N N . CYS A 1 172 ? -3.252 -11.133 -6.176 1 98.31 172 CYS A N 1
ATOM 1341 C CA . CYS A 1 172 ? -3.77 -12.492 -6.098 1 98.31 172 CYS A CA 1
ATOM 1342 C C . CYS A 1 172 ? -2.66 -13.516 -6.328 1 98.31 172 CYS A C 1
ATOM 1344 O O . CYS A 1 172 ? -1.893 -13.398 -7.285 1 98.31 172 CYS A O 1
ATOM 1346 N N . VAL A 1 173 ? -2.594 -14.477 -5.445 1 98.62 173 VAL A N 1
ATOM 1347 C CA . VAL A 1 173 ? -1.519 -15.461 -5.566 1 98.62 173 VAL A CA 1
ATOM 1348 C C . VAL A 1 173 ? -2.107 -16.859 -5.633 1 98.62 173 VAL A C 1
ATOM 1350 O O . VAL A 1 173 ? -3.219 -17.109 -5.148 1 98.62 173 VAL A O 1
ATOM 1353 N N . CYS A 1 174 ? -1.373 -17.781 -6.285 1 98.12 174 CYS A N 1
ATOM 1354 C CA . CYS A 1 174 ? -1.711 -19.203 -6.211 1 98.12 174 CYS A CA 1
ATOM 1355 C C . CYS A 1 174 ? -1.218 -19.812 -4.906 1 98.12 174 CYS A C 1
ATOM 1357 O O . CYS A 1 174 ? -0.015 -19.828 -4.641 1 98.12 174 CYS A O 1
ATOM 1359 N N . ALA A 1 175 ? -2.17 -20.281 -4.062 1 97.88 175 ALA A N 1
ATOM 1360 C CA . ALA A 1 175 ? -1.819 -20.766 -2.734 1 97.88 175 ALA A CA 1
ATOM 1361 C C . ALA A 1 175 ? -2.596 -22.047 -2.395 1 97.88 175 ALA A C 1
ATOM 1363 O O . ALA A 1 175 ? -3.645 -22.312 -2.984 1 97.88 175 ALA A O 1
ATOM 1364 N N . ARG A 1 176 ? -2.064 -22.812 -1.5 1 95.88 176 ARG A N 1
ATOM 1365 C CA . ARG A 1 176 ? -2.756 -24 -1.017 1 95.88 176 ARG A CA 1
ATOM 1366 C C . ARG A 1 176 ? -4.027 -23.625 -0.262 1 95.88 176 ARG A C 1
ATOM 1368 O O . ARG A 1 176 ? -4.039 -22.656 0.505 1 95.88 176 ARG A O 1
ATOM 1375 N N . LYS A 1 177 ? -5.059 -24.453 -0.443 1 92 177 LYS A N 1
ATOM 1376 C CA . LYS A 1 177 ? -6.328 -24.281 0.257 1 92 177 LYS A CA 1
ATOM 1377 C C . LYS A 1 177 ? -6.188 -24.609 1.74 1 92 177 LYS A C 1
ATOM 1379 O O . LYS A 1 177 ? -5.395 -25.469 2.119 1 92 177 LYS A O 1
ATOM 1384 N N . VAL A 1 178 ? -6.824 -23.797 2.594 1 83.25 178 VAL A N 1
ATOM 1385 C CA . VAL A 1 178 ? -6.844 -24.109 4.02 1 83.25 178 VAL A CA 1
ATOM 1386 C C . VAL A 1 178 ? -8 -25.047 4.332 1 83.25 178 VAL A C 1
ATOM 1388 O O . VAL A 1 178 ? -9.109 -24.875 3.82 1 83.25 178 VAL A O 1
ATOM 1391 N N . ASP A 1 179 ? -7.84 -26.422 4.387 1 66 179 ASP A N 1
ATOM 1392 C CA . ASP A 1 179 ? -8.883 -27.422 4.613 1 66 179 ASP A CA 1
ATOM 1393 C C . ASP A 1 179 ? -10.023 -26.844 5.449 1 66 179 ASP A C 1
ATOM 1395 O O . ASP A 1 179 ? -11.195 -27.125 5.191 1 66 179 ASP A O 1
ATOM 1399 N N . GLY A 1 180 ? -10.055 -26.828 6.852 1 50.62 180 GLY A N 1
ATOM 1400 C CA . GLY A 1 180 ? -11.18 -26.719 7.773 1 50.62 180 GLY A CA 1
ATOM 1401 C C . GLY A 1 180 ? -12.008 -25.469 7.566 1 50.62 180 GLY A C 1
ATOM 1402 O O . GLY A 1 180 ? -13.242 -25.516 7.602 1 50.62 180 GLY A O 1
ATOM 1403 N N . ILE A 1 181 ? -11.742 -24.203 8.18 1 40.84 181 ILE A N 1
ATOM 1404 C CA . ILE A 1 181 ? -12.773 -23.188 8.359 1 40.84 181 ILE A CA 1
ATOM 1405 C C . ILE A 1 181 ? -13.141 -22.578 7.012 1 40.84 181 ILE A C 1
ATOM 1407 O O . ILE A 1 181 ? -12.273 -22.078 6.293 1 40.84 181 ILE A O 1
ATOM 1411 N N . VAL A 1 182 ? -14.172 -23.203 6.348 1 37.97 182 VAL A N 1
ATOM 1412 C CA . VAL A 1 182 ? -14.93 -22.625 5.25 1 37.97 182 VAL A CA 1
ATOM 1413 C C . VAL A 1 182 ? -14.914 -21.094 5.359 1 37.97 182 VAL A C 1
ATOM 1415 O O . VAL A 1 182 ? -15.906 -20.484 5.777 1 37.97 182 VAL A O 1
ATOM 1418 N N . GLY A 1 183 ? -14.125 -20.578 6.168 1 33.69 183 GLY A N 1
ATOM 1419 C CA . GLY A 1 183 ? -14.523 -19.219 6.445 1 33.69 183 GLY A CA 1
ATOM 1420 C C . GLY A 1 183 ? -14.609 -18.344 5.203 1 33.69 183 GLY A C 1
ATOM 1421 O O . GLY A 1 183 ? -14.094 -18.734 4.145 1 33.69 183 GLY A O 1
ATOM 1422 N N . LYS A 1 184 ? -15.094 -17.188 5.469 1 35.59 184 LYS A N 1
ATOM 1423 C CA . LYS A 1 184 ? -15.578 -16.172 4.539 1 35.59 184 LYS A CA 1
ATOM 1424 C C . LYS A 1 184 ? -14.594 -15.961 3.395 1 35.59 184 LYS A C 1
ATOM 1426 O O . LYS A 1 184 ? -13.422 -16.328 3.5 1 35.59 184 LYS A O 1
ATOM 1431 N N . ASN A 1 185 ? -14.867 -15.25 2.486 1 31.12 185 ASN A N 1
ATOM 1432 C CA . ASN A 1 185 ? -14.352 -14.781 1.208 1 31.12 185 ASN A CA 1
ATOM 1433 C C . ASN A 1 185 ? -12.836 -14.562 1.264 1 31.12 185 ASN A C 1
ATOM 1435 O O . ASN A 1 185 ? -12.359 -13.664 1.954 1 31.12 185 ASN A O 1
ATOM 1439 N N . GLY A 1 186 ? -11.984 -15.789 1.172 1 37.53 186 GLY A N 1
ATOM 1440 C CA . GLY A 1 186 ? -10.594 -15.844 0.75 1 37.53 186 GLY A CA 1
ATOM 1441 C C . GLY A 1 186 ? -9.766 -14.68 1.276 1 37.53 186 GLY A C 1
ATOM 1442 O O . GLY A 1 186 ? -8.727 -14.344 0.705 1 37.53 186 GLY A O 1
ATOM 1443 N N . GLU A 1 187 ? -10.281 -13.953 2.084 1 41.41 187 GLU A N 1
ATOM 1444 C CA . GLU A 1 187 ? -9.484 -12.82 2.541 1 41.41 187 GLU A CA 1
ATOM 1445 C C . GLU A 1 187 ? -8.414 -13.266 3.533 1 41.41 187 GLU A C 1
ATOM 1447 O O . GLU A 1 187 ? -8.727 -13.828 4.582 1 41.41 187 GLU A O 1
ATOM 1452 N N . ASP A 1 188 ? -7.316 -13.883 3.162 1 43.38 188 ASP A N 1
ATOM 1453 C CA . ASP A 1 188 ? -6.195 -14.273 4.012 1 43.38 188 ASP A CA 1
ATOM 1454 C C . ASP A 1 188 ? -5.43 -13.047 4.504 1 43.38 188 ASP A C 1
ATOM 1456 O O . ASP A 1 188 ? -4.918 -12.266 3.703 1 43.38 188 ASP A O 1
ATOM 1460 N N . TYR A 1 189 ? -5.883 -12.422 5.633 1 40.56 189 TYR A N 1
ATOM 1461 C CA . TYR A 1 189 ? -5.176 -11.281 6.207 1 40.56 189 TYR A CA 1
ATOM 1462 C C . TYR A 1 189 ? -3.797 -11.695 6.707 1 40.56 189 TYR A C 1
ATOM 1464 O O . TYR A 1 189 ? -3.604 -12.82 7.156 1 40.56 189 TYR A O 1
ATOM 1472 N N . GLU A 1 190 ? -2.768 -11.109 6.066 1 41.19 190 GLU A N 1
ATOM 1473 C CA . GLU A 1 190 ? -1.431 -11.25 6.633 1 41.19 190 GLU A CA 1
ATOM 1474 C C . GLU A 1 190 ? -1.439 -10.984 8.141 1 41.19 190 GLU A C 1
ATOM 1476 O O . GLU A 1 190 ? -1.63 -9.852 8.57 1 41.19 190 GLU A O 1
ATOM 1481 N N . SER A 1 191 ? -2.42 -11.508 9 1 31.64 191 SER A N 1
ATOM 1482 C CA . SER A 1 191 ? -2.289 -11.25 10.43 1 31.64 191 SER A CA 1
ATOM 1483 C C . SER A 1 191 ? -0.95 -11.75 10.961 1 31.64 191 SER A C 1
ATOM 1485 O O . SER A 1 191 ? -0.403 -12.727 10.461 1 31.64 191 SER A O 1
ATOM 1487 N N . MET B 1 1 ? 97.375 62.656 52.719 1 26.06 1 MET B N 1
ATOM 1488 C CA . MET B 1 1 ? 97.062 61.938 51.5 1 26.06 1 MET B CA 1
ATOM 1489 C C . MET B 1 1 ? 95.625 61.406 51.562 1 26.06 1 MET B C 1
ATOM 1491 O O . MET B 1 1 ? 95.25 60.594 52.406 1 26.06 1 MET B O 1
ATOM 1495 N N . GLU B 1 2 ? 94.5 62.094 50.938 1 25.97 2 GLU B N 1
ATOM 1496 C CA . GLU B 1 2 ? 93.125 62.469 50.781 1 25.97 2 GLU B CA 1
ATOM 1497 C C . GLU B 1 2 ? 92.312 61.375 50.094 1 25.97 2 GLU B C 1
ATOM 1499 O O . GLU B 1 2 ? 92.875 60.656 49.25 1 25.97 2 GLU B O 1
ATOM 1504 N N . LEU B 1 3 ? 90.938 60.969 50.469 1 27.48 3 LEU B N 1
ATOM 1505 C CA . LEU B 1 3 ? 89.75 60.094 50.625 1 27.48 3 LEU B CA 1
ATOM 1506 C C . LEU B 1 3 ? 88.938 60.031 49.312 1 27.48 3 LEU B C 1
ATOM 1508 O O . LEU B 1 3 ? 87.812 59.688 49.344 1 27.48 3 LEU B O 1
ATOM 1512 N N . THR B 1 4 ? 89.438 60.625 48.156 1 25.42 4 THR B N 1
ATOM 1513 C CA . THR B 1 4 ? 88.438 61.219 47.219 1 25.42 4 THR B CA 1
ATOM 1514 C C . THR B 1 4 ? 87.562 60.125 46.625 1 25.42 4 THR B C 1
ATOM 1516 O O . THR B 1 4 ? 87.875 58.938 46.719 1 25.42 4 THR B O 1
ATOM 1519 N N . GLU B 1 5 ? 87.062 60.094 45.156 1 24.91 5 GLU B N 1
ATOM 1520 C CA . GLU B 1 5 ? 85.875 60.438 44.438 1 24.91 5 GLU B CA 1
ATOM 1521 C C . GLU B 1 5 ? 85.062 59.188 44.031 1 24.91 5 GLU B C 1
ATOM 1523 O O . GLU B 1 5 ? 85.625 58.094 44.062 1 24.91 5 GLU B O 1
ATOM 1528 N N . ILE B 1 6 ? 84.312 59.125 42.719 1 28.25 6 ILE B N 1
ATOM 1529 C CA . ILE B 1 6 ? 83.062 59.188 42.031 1 28.25 6 ILE B CA 1
ATOM 1530 C C . ILE B 1 6 ? 82.688 57.844 41.375 1 28.25 6 ILE B C 1
ATOM 1532 O O . ILE B 1 6 ? 83.25 57.5 40.344 1 28.25 6 ILE B O 1
ATOM 1536 N N . THR B 1 7 ? 83 56.688 42 1 30.72 7 THR B N 1
ATOM 1537 C CA . THR B 1 7 ? 82.938 55.5 41.188 1 30.72 7 THR B CA 1
ATOM 1538 C C . THR B 1 7 ? 81.5 55.344 40.562 1 30.72 7 THR B C 1
ATOM 1540 O O . THR B 1 7 ? 80.562 55.219 41.281 1 30.72 7 THR B O 1
ATOM 1543 N N . HIS B 1 8 ? 81.312 55.812 39.25 1 27.28 8 HIS B N 1
ATOM 1544 C CA . HIS B 1 8 ? 80.375 56.281 38.219 1 27.28 8 HIS B CA 1
ATOM 1545 C C . HIS B 1 8 ? 79.375 55.188 37.844 1 27.28 8 HIS B C 1
ATOM 1547 O O . HIS B 1 8 ? 78.188 55.469 37.781 1 27.28 8 HIS B O 1
ATOM 1553 N N . ALA B 1 9 ? 79.75 54.125 37.031 1 28.11 9 ALA B N 1
ATOM 1554 C CA . ALA B 1 9 ? 79.188 53.938 35.688 1 28.11 9 ALA B CA 1
ATOM 1555 C C . ALA B 1 9 ? 77.938 53.062 35.75 1 28.11 9 ALA B C 1
ATOM 1557 O O . ALA B 1 9 ? 78.062 51.844 35.656 1 28.11 9 ALA B O 1
ATOM 1558 N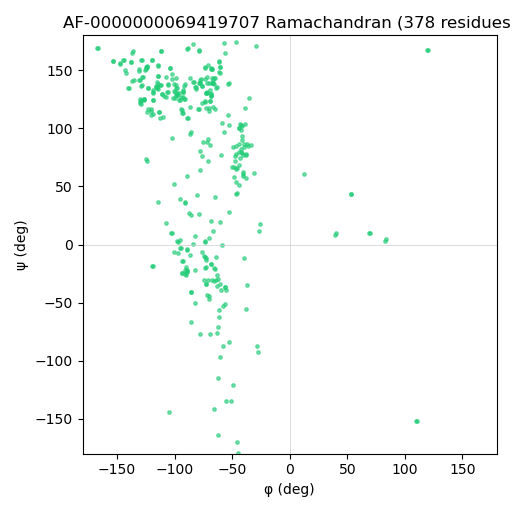 N . PHE B 1 10 ? 77.062 53.094 36.75 1 32.44 10 PHE B N 1
ATOM 1559 C CA . PHE B 1 10 ? 76 52.094 36.938 1 32.44 10 PHE B CA 1
ATOM 1560 C C . PHE B 1 10 ? 74.938 52.25 35.844 1 32.44 10 PHE B C 1
ATOM 1562 O O . PHE B 1 10 ? 73.812 51.719 35.969 1 32.44 10 PHE B O 1
ATOM 1569 N N . ALA B 1 11 ? 75.25 53.188 34.844 1 25.67 11 ALA B N 1
ATOM 1570 C CA . ALA B 1 11 ? 74 53.781 34.344 1 25.67 11 ALA B CA 1
ATOM 1571 C C . ALA B 1 11 ? 73.062 52.719 33.719 1 25.67 11 ALA B C 1
ATOM 1573 O O . ALA B 1 11 ? 71.938 52.625 34.125 1 25.67 11 ALA B O 1
ATOM 1574 N N . ASN B 1 12 ? 73.125 52.594 32.281 1 28.91 12 ASN B N 1
ATOM 1575 C CA . ASN B 1 12 ? 72.062 52.781 31.344 1 28.91 12 ASN B CA 1
ATOM 1576 C C . ASN B 1 12 ? 71.312 51.469 31.109 1 28.91 12 ASN B C 1
ATOM 1578 O O . ASN B 1 12 ? 71.812 50.562 30.438 1 28.91 12 ASN B O 1
ATOM 1582 N N . TRP B 1 13 ? 70.75 50.844 32.062 1 36 13 TRP B N 1
ATOM 1583 C CA . TRP B 1 13 ? 69.938 49.625 31.969 1 36 13 TRP B CA 1
ATOM 1584 C C . TRP B 1 13 ? 68.812 49.781 30.938 1 36 13 TRP B C 1
ATOM 1586 O O . TRP B 1 13 ? 67.688 50 31.312 1 36 13 TRP B O 1
ATOM 1596 N N . ARG B 1 14 ? 69.188 50.75 29.875 1 29.27 14 ARG B N 1
ATOM 1597 C CA . ARG B 1 14 ? 68.062 51.219 29.094 1 29.27 14 ARG B CA 1
ATOM 1598 C C . ARG B 1 14 ? 67.188 50.031 28.609 1 29.27 14 ARG B C 1
ATOM 1600 O O . ARG B 1 14 ? 66 50 28.875 1 29.27 14 ARG B O 1
ATOM 1607 N N . ASP B 1 15 ? 67.062 49.938 27.172 1 31.56 15 ASP B N 1
ATOM 1608 C CA . ASP B 1 15 ? 65.938 49.875 26.188 1 31.56 15 ASP B CA 1
ATOM 1609 C C . ASP B 1 15 ? 65.625 48.438 25.844 1 31.56 15 ASP B C 1
ATOM 1611 O O . ASP B 1 15 ? 64.938 48.156 24.859 1 31.56 15 ASP B O 1
ATOM 1615 N N . LEU B 1 16 ? 66.188 47.562 26.391 1 34.47 16 LEU B N 1
ATOM 1616 C CA . LEU B 1 16 ? 66.062 46.406 25.5 1 34.47 16 LEU B CA 1
ATOM 1617 C C . LEU B 1 16 ? 64.625 46.031 25.281 1 34.47 16 LEU B C 1
ATOM 1619 O O . LEU B 1 16 ? 64.125 45.062 25.891 1 34.47 16 LEU B O 1
ATOM 1623 N N . PRO B 1 17 ? 63.594 46.969 25.547 1 39.06 17 PRO B N 1
ATOM 1624 C CA . PRO B 1 17 ? 62.281 46.312 25.688 1 39.06 17 PRO B CA 1
ATOM 1625 C C . PRO B 1 17 ? 61.812 45.688 24.375 1 39.06 17 PRO B C 1
ATOM 1627 O O . PRO B 1 17 ? 60.656 45.312 24.25 1 39.06 17 PRO B O 1
ATOM 1630 N N . GLN B 1 18 ? 62.812 45.656 23.438 1 32.31 18 GLN B N 1
ATOM 1631 C CA . GLN B 1 18 ? 62 45.594 22.234 1 32.31 18 GLN B CA 1
ATOM 1632 C C . GLN B 1 18 ? 60.875 44.562 22.391 1 32.31 18 GLN B C 1
ATOM 1634 O O . GLN B 1 18 ? 60.906 43.719 23.281 1 32.31 18 GLN B O 1
ATOM 1639 N N . VAL B 1 19 ? 60.156 44.281 21.094 1 35.34 19 VAL B N 1
ATOM 1640 C CA . VAL B 1 19 ? 59 43.969 20.25 1 35.34 19 VAL B CA 1
ATOM 1641 C C . VAL B 1 19 ? 58.844 42.438 20.172 1 35.34 19 VAL B C 1
ATOM 1643 O O . VAL B 1 19 ? 59.562 41.781 19.438 1 35.34 19 VAL B O 1
ATOM 1646 N N . VAL B 1 20 ? 59.25 41.75 21.078 1 39.25 20 VAL B N 1
ATOM 1647 C CA . VAL B 1 20 ? 58.875 40.375 20.75 1 39.25 20 VAL B CA 1
ATOM 1648 C C . VAL B 1 20 ? 57.438 40.375 20.172 1 39.25 20 VAL B C 1
ATOM 1650 O O . VAL B 1 20 ? 56.5 40.719 20.875 1 39.25 20 VAL B O 1
ATOM 1653 N N . ILE B 1 21 ? 57.344 40.719 18.969 1 38.22 21 ILE B N 1
ATOM 1654 C CA . ILE B 1 21 ? 56.188 40.594 18.094 1 38.22 21 ILE B CA 1
ATOM 1655 C C . ILE B 1 21 ? 55.562 39.219 18.281 1 38.22 21 ILE B C 1
ATOM 1657 O O . ILE B 1 21 ? 56.219 38.188 18.078 1 38.22 21 ILE B O 1
ATOM 1661 N N . PHE B 1 22 ? 54.625 39.125 19.312 1 42.38 22 PHE B N 1
ATOM 1662 C CA . PHE B 1 22 ? 53.531 38.125 19.391 1 42.38 22 PHE B CA 1
ATOM 1663 C C . PHE B 1 22 ? 53.062 37.75 18 1 42.38 22 PHE B C 1
ATOM 1665 O O . PHE B 1 22 ? 52.375 38.5 17.344 1 42.38 22 PHE B O 1
ATOM 1672 N N . LEU B 1 23 ? 53.938 37.188 17.203 1 40.03 23 LEU B N 1
ATOM 1673 C CA . LEU B 1 23 ? 53.312 36.531 16.094 1 40.03 23 LEU B CA 1
ATOM 1674 C C . LEU B 1 23 ? 52.125 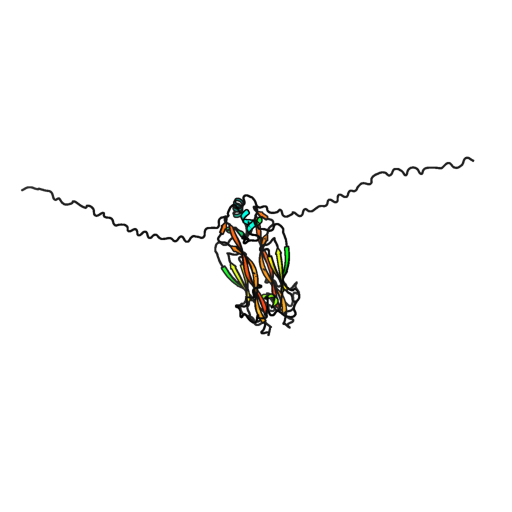35.656 16.562 1 40.03 23 LEU B C 1
ATOM 1676 O O . LEU B 1 23 ? 52.312 34.594 17.125 1 40.03 23 LEU B O 1
ATOM 1680 N N . PHE B 1 24 ? 51.188 36.312 17.312 1 45.5 24 PHE B N 1
ATOM 1681 C CA . PHE B 1 24 ? 49.875 35.688 17.391 1 45.5 24 PHE B CA 1
ATOM 1682 C C . PHE B 1 24 ? 49.469 35.125 16.016 1 45.5 24 PHE B C 1
ATOM 1684 O O . PHE B 1 24 ? 49.156 35.875 15.102 1 45.5 24 PHE B O 1
ATOM 1691 N N . LEU B 1 25 ? 50.219 34.188 15.438 1 44.31 25 LEU B N 1
ATOM 1692 C CA . LEU B 1 25 ? 49.562 33.469 14.367 1 44.31 25 LEU B CA 1
ATOM 1693 C C . LEU B 1 25 ? 48.094 33.25 14.688 1 44.31 25 LEU B C 1
ATOM 1695 O O . LEU B 1 25 ? 47.719 32.625 15.688 1 44.31 25 LEU B O 1
ATOM 1699 N N . ASN B 1 26 ? 47.25 34.281 14.336 1 47.62 26 ASN B N 1
ATOM 1700 C CA . ASN B 1 26 ? 45.812 34.156 14.125 1 47.62 26 ASN B CA 1
ATOM 1701 C C . ASN B 1 26 ? 45.469 32.844 13.438 1 47.62 26 ASN B C 1
ATOM 1703 O O . ASN B 1 26 ? 45.562 32.75 12.219 1 47.62 26 ASN B O 1
ATOM 1707 N N . PHE B 1 27 ? 45.844 31.75 14.008 1 48.25 27 PHE B N 1
ATOM 1708 C CA . PHE B 1 27 ? 45.094 30.641 13.461 1 48.25 27 PHE B CA 1
ATOM 1709 C C . PHE B 1 27 ? 43.625 31 13.32 1 48.25 27 PHE B C 1
ATOM 1711 O O . PHE B 1 27 ? 42.875 31.031 14.312 1 48.25 27 PHE B O 1
ATOM 1718 N N . ILE B 1 28 ? 43.312 31.812 12.344 1 47.25 28 ILE B N 1
ATOM 1719 C CA . ILE B 1 28 ? 41.906 31.875 11.914 1 47.25 28 ILE B CA 1
ATOM 1720 C C . ILE B 1 28 ? 41.344 30.469 11.812 1 47.25 28 ILE B C 1
ATOM 1722 O O . ILE B 1 28 ? 41.688 29.703 10.914 1 47.25 28 ILE B O 1
ATOM 1726 N N . LEU B 1 29 ? 41.188 29.812 12.945 1 45.81 29 LEU B N 1
ATOM 1727 C CA . LEU B 1 29 ? 40.25 28.719 12.844 1 45.81 29 LEU B CA 1
ATOM 1728 C C . LEU B 1 29 ? 39.062 29.094 11.945 1 45.81 29 LEU B C 1
ATOM 1730 O O . LEU B 1 29 ? 38.219 29.875 12.336 1 45.81 29 LEU B O 1
ATOM 1734 N N . ILE B 1 30 ? 39.281 29.078 10.68 1 44.94 30 ILE B N 1
ATOM 1735 C CA . ILE B 1 30 ? 38.094 28.969 9.82 1 44.94 30 ILE B CA 1
ATOM 1736 C C . ILE B 1 30 ? 37.188 27.875 10.352 1 44.94 30 ILE B C 1
ATOM 1738 O O . ILE B 1 30 ? 37.438 26.672 10.117 1 44.94 30 ILE B O 1
ATOM 1742 N N . VAL B 1 31 ? 36.656 28.062 11.516 1 47.38 31 VAL B N 1
ATOM 1743 C CA . VAL B 1 31 ? 35.438 27.312 11.734 1 47.38 31 VAL B CA 1
ATOM 1744 C C . VAL B 1 31 ? 34.531 27.391 10.492 1 47.38 31 VAL B C 1
ATOM 1746 O O . VAL B 1 31 ? 34 28.469 10.195 1 47.38 31 VAL B O 1
ATOM 1749 N N . SER B 1 32 ? 34.75 26.641 9.461 1 42.59 32 SER B N 1
ATOM 1750 C CA . SER B 1 32 ? 33.625 26.359 8.555 1 42.59 32 SER B CA 1
ATOM 1751 C C . SER B 1 32 ? 32.344 26.125 9.328 1 42.59 32 SER B C 1
ATOM 1753 O O . SER B 1 32 ? 32.188 25.109 9.992 1 42.59 32 SER B O 1
ATOM 1755 N N . SER B 1 33 ? 31.641 27.188 9.688 1 39.06 33 SER B N 1
ATOM 1756 C CA . SER B 1 33 ? 30.25 27 10.047 1 39.06 33 SER B CA 1
ATOM 1757 C C . SER B 1 33 ? 29.562 26.047 9.078 1 39.06 33 SER B C 1
ATOM 1759 O O . SER B 1 33 ? 29.344 26.375 7.914 1 39.06 33 SER B O 1
ATOM 1761 N N . ALA B 1 34 ? 29.719 24.812 9.273 1 41.69 34 ALA B N 1
ATOM 1762 C CA . ALA B 1 34 ? 28.672 23.984 8.672 1 41.69 34 ALA B CA 1
ATOM 1763 C C . ALA B 1 34 ? 27.297 24.609 8.875 1 41.69 34 ALA B C 1
ATOM 1765 O O . ALA B 1 34 ? 26.891 24.906 10 1 41.69 34 ALA B O 1
ATOM 1766 N N . SER B 1 35 ? 26.781 25.406 7.926 1 34.47 35 SER B N 1
ATOM 1767 C CA . SER B 1 35 ? 25.391 25.844 7.93 1 34.47 35 SER B CA 1
ATOM 1768 C C . SER B 1 35 ? 24.469 24.781 8.5 1 34.47 35 SER B C 1
ATOM 1770 O O . SER B 1 35 ? 24.344 23.688 7.941 1 34.47 35 SER B O 1
ATOM 1772 N N . ILE B 1 36 ? 24.312 24.734 9.711 1 36.38 36 ILE B N 1
ATOM 1773 C CA . ILE B 1 36 ? 23.234 23.938 10.289 1 36.38 36 ILE B CA 1
ATOM 1774 C C . ILE B 1 36 ? 21.953 24.156 9.484 1 36.38 36 ILE B C 1
ATOM 1776 O O . ILE B 1 36 ? 21.531 25.281 9.266 1 36.38 36 ILE B O 1
ATOM 1780 N N . PRO B 1 37 ? 21.516 23.281 8.641 1 33.09 37 PRO B N 1
ATOM 1781 C CA . PRO B 1 37 ? 20.281 23.531 7.895 1 33.09 37 PRO B CA 1
ATOM 1782 C C . PRO B 1 37 ? 19.219 24.219 8.742 1 33.09 37 PRO B C 1
ATOM 1784 O O . PRO B 1 37 ? 19.016 23.859 9.898 1 33.09 37 PRO B O 1
ATOM 1787 N N . THR B 1 38 ? 18.969 25.453 8.602 1 32.75 38 THR B N 1
ATOM 1788 C CA . THR B 1 38 ? 17.984 26.359 9.18 1 32.75 38 THR B CA 1
ATOM 1789 C C . THR B 1 38 ? 16.656 25.656 9.406 1 32.75 38 THR B C 1
ATOM 1791 O O . THR B 1 38 ? 16.156 24.953 8.523 1 32.75 38 THR B O 1
ATOM 1794 N N . GLN B 1 39 ? 16.141 25.703 10.609 1 32.78 39 GLN B N 1
ATOM 1795 C CA . GLN B 1 39 ? 14.883 25.188 11.164 1 32.78 39 GLN B CA 1
ATOM 1796 C C . GLN B 1 39 ? 13.68 25.766 10.438 1 32.78 39 GLN B C 1
ATOM 1798 O O . GLN B 1 39 ? 13.609 26.984 10.203 1 32.78 39 GLN B O 1
ATOM 1803 N N . CYS B 1 40 ? 12.977 25.141 9.609 1 37.59 40 CYS B N 1
ATOM 1804 C CA . CYS B 1 40 ? 11.812 25.5 8.82 1 37.59 40 CYS B CA 1
ATOM 1805 C C . CYS B 1 40 ? 10.797 26.266 9.656 1 37.59 40 CYS B C 1
ATOM 1807 O O . CYS B 1 40 ? 10.234 25.734 10.609 1 37.59 40 CYS B O 1
ATOM 1809 N N . LYS B 1 41 ? 10.719 27.75 9.57 1 36.09 41 LYS B N 1
ATOM 1810 C CA . LYS B 1 41 ? 9.758 28.672 10.18 1 36.09 41 LYS B CA 1
ATOM 1811 C C . LYS B 1 41 ? 8.523 28.844 9.297 1 36.09 41 LYS B C 1
ATOM 1813 O O . LYS B 1 41 ? 8.641 28.891 8.07 1 36.09 41 LYS B O 1
ATOM 1818 N N . VAL B 1 42 ? 7.02 29.016 9.602 1 30.27 42 VAL B N 1
ATOM 1819 C CA . VAL B 1 42 ? 5.727 28.984 8.93 1 30.27 42 VAL B CA 1
ATOM 1820 C C . VAL B 1 42 ? 5.41 30.359 8.352 1 30.27 42 VAL B C 1
ATOM 1822 O O . VAL B 1 42 ? 5.363 31.344 9.078 1 30.27 42 VAL B O 1
ATOM 1825 N N . PRO B 1 43 ? 5.199 30.688 6.902 1 31.94 43 PRO B N 1
ATOM 1826 C CA . PRO B 1 43 ? 5.008 32.031 6.371 1 31.94 43 PRO B CA 1
ATOM 1827 C C . PRO B 1 43 ? 3.557 32.5 6.461 1 31.94 43 PRO B C 1
ATOM 1829 O O . PRO B 1 43 ? 2.643 31.688 6.551 1 31.94 43 PRO B O 1
ATOM 1832 N N . THR B 1 44 ? 3.145 33.938 6.117 1 36.31 44 THR B N 1
ATOM 1833 C CA . THR B 1 44 ? 1.957 34.781 6.285 1 36.31 44 THR B CA 1
ATOM 1834 C C . THR B 1 44 ? 0.977 34.562 5.137 1 36.31 44 THR B C 1
ATOM 1836 O O . THR B 1 44 ? -0.235 34.719 5.312 1 36.31 44 THR B O 1
ATOM 1839 N N . ASP B 1 45 ? 1.172 34.875 3.949 1 33.34 45 ASP B N 1
ATOM 1840 C CA . ASP B 1 45 ? 0.351 34.969 2.746 1 33.34 45 ASP B CA 1
ATOM 1841 C C . ASP B 1 45 ? 0.098 33.562 2.156 1 33.34 45 ASP B C 1
ATOM 1843 O O . ASP B 1 45 ? 0.296 33.375 0.96 1 33.34 45 ASP B O 1
ATOM 1847 N N . LEU B 1 46 ? -0.556 32.781 2.85 1 32.59 46 LEU B N 1
ATOM 1848 C CA . LEU B 1 46 ? -0.616 31.344 2.676 1 32.59 46 LEU B CA 1
ATOM 1849 C C . LEU B 1 46 ? -1.627 30.953 1.599 1 32.59 46 LEU B C 1
ATOM 1851 O O . LEU B 1 46 ? -1.387 30.047 0.808 1 32.59 46 LEU B O 1
ATOM 1855 N N . LYS B 1 47 ? -2.512 31.797 1.346 1 30.34 47 LYS B N 1
ATOM 1856 C CA . LYS B 1 47 ? -3.725 31.562 0.566 1 30.34 47 LYS B CA 1
ATOM 1857 C C . LYS B 1 47 ? -3.424 31.562 -0.929 1 30.34 47 LYS B C 1
ATOM 1859 O O . LYS B 1 47 ? -3.857 30.656 -1.648 1 30.34 47 LYS B O 1
ATOM 1864 N N . VAL B 1 48 ? -3.234 32.781 -1.574 1 34.88 48 VAL B N 1
ATOM 1865 C CA . VAL B 1 48 ? -2.965 32.969 -2.994 1 34.88 48 VAL B CA 1
ATOM 1866 C C . VAL B 1 48 ? -2.068 31.859 -3.514 1 34.88 48 VAL B C 1
ATOM 1868 O O . VAL B 1 48 ? -2.271 31.359 -4.621 1 34.88 48 VAL B O 1
ATOM 1871 N N . ARG B 1 49 ? -1.206 31.484 -2.594 1 30.95 49 ARG B N 1
ATOM 1872 C CA . ARG B 1 49 ? -0.152 30.594 -3.055 1 30.95 49 ARG B CA 1
ATOM 1873 C C . ARG B 1 49 ? -0.686 29.172 -3.252 1 30.95 49 ARG B C 1
ATOM 1875 O O . ARG B 1 49 ? -0.083 28.375 -3.967 1 30.95 49 ARG B O 1
ATOM 1882 N N . TYR B 1 50 ? -2.021 28.875 -2.842 1 29.2 50 TYR B N 1
ATOM 1883 C CA . TYR B 1 50 ? -2.721 27.594 -2.875 1 29.2 50 TYR B CA 1
ATOM 1884 C C . TYR B 1 50 ? -3.283 27.328 -4.266 1 29.2 50 TYR B C 1
ATOM 1886 O O . TYR B 1 50 ? -3.238 26.188 -4.742 1 29.2 50 TYR B O 1
ATOM 1894 N N . ASP B 1 51 ? -3.953 27.969 -5.039 1 31.56 51 ASP B N 1
ATOM 1895 C CA . ASP B 1 51 ? -4.539 27.953 -6.375 1 31.56 51 ASP B CA 1
ATOM 1896 C C . ASP B 1 51 ? -3.586 27.297 -7.379 1 31.56 51 ASP B C 1
ATOM 1898 O O . ASP B 1 51 ? -4.016 26.531 -8.242 1 31.56 51 ASP B O 1
ATOM 1902 N N . SER B 1 52 ? -2.432 27.672 -7.555 1 31.14 52 SER B N 1
ATOM 1903 C CA . SER B 1 52 ? -1.464 27.172 -8.523 1 31.14 52 SER B CA 1
ATOM 1904 C C . SER B 1 52 ? -1.113 25.703 -8.25 1 31.14 52 SER B C 1
ATOM 1906 O O . SER B 1 52 ? -0.446 25.062 -9.062 1 31.14 52 SER B O 1
ATOM 1908 N N . LEU B 1 53 ? -1.458 25.031 -7.152 1 30.06 53 LEU B N 1
ATOM 1909 C CA . LEU B 1 53 ? -1.108 23.672 -6.762 1 30.06 53 LEU B CA 1
ATOM 1910 C C . LEU B 1 53 ? -2.094 22.672 -7.344 1 30.06 53 LEU B C 1
ATOM 1912 O O . LEU B 1 53 ? -1.809 21.469 -7.391 1 30.06 53 LEU B O 1
ATOM 1916 N N . SER B 1 54 ? -3.385 22.469 -8.062 1 31.25 54 SER B N 1
ATOM 1917 C CA . SER B 1 54 ? -4.438 21.781 -8.797 1 31.25 54 SER B CA 1
ATOM 1918 C C . SER B 1 54 ? -3.988 21.422 -10.211 1 31.25 54 SER B C 1
ATOM 1920 O O . SER B 1 54 ? -4.363 20.391 -10.75 1 31.25 54 SER B O 1
ATOM 1922 N N . LYS B 1 55 ? -3.84 21.938 -11.195 1 31.53 55 LYS B N 1
ATOM 1923 C CA . LYS B 1 55 ? -3.193 21.859 -12.5 1 31.53 55 LYS B CA 1
ATOM 1924 C C . LYS B 1 55 ? -1.685 21.688 -12.359 1 31.53 55 LYS B C 1
ATOM 1926 O O . LYS B 1 55 ? -1.012 21.266 -13.305 1 31.53 55 LYS B O 1
ATOM 1931 N N . ALA B 1 56 ? -1.062 22.5 -11.609 1 32 56 ALA B N 1
ATOM 1932 C CA . ALA B 1 56 ? 0.37 22.562 -11.32 1 32 56 ALA B CA 1
ATOM 1933 C C . ALA B 1 56 ? 0.849 21.297 -10.633 1 32 56 ALA B C 1
ATOM 1935 O O . ALA B 1 56 ? 0.044 20.547 -10.078 1 32 56 ALA B O 1
ATOM 1936 N N . ASP B 1 57 ? 2.1 21.359 -10 1 31.5 57 ASP B N 1
ATOM 1937 C CA . ASP B 1 57 ? 3.162 21.188 -9.008 1 31.5 57 ASP B CA 1
ATOM 1938 C C . ASP B 1 57 ? 2.631 21.375 -7.59 1 31.5 57 ASP B C 1
ATOM 1940 O O . ASP B 1 57 ? 3.387 21.703 -6.68 1 31.5 57 ASP B O 1
ATOM 1944 N N . VAL B 1 58 ? 1.513 21.828 -6.785 1 37.47 58 VAL B N 1
ATOM 1945 C CA . VAL B 1 58 ? 1.169 22.328 -5.461 1 37.47 58 VAL B CA 1
ATOM 1946 C C . VAL B 1 58 ? 1.329 21.219 -4.426 1 37.47 58 VAL B C 1
ATOM 1948 O O . VAL B 1 58 ? 0.731 20.141 -4.559 1 37.47 58 VAL B O 1
ATOM 1951 N N . ASP B 1 59 ? 1.977 21.5 -3.32 1 49.34 59 ASP B N 1
ATOM 1952 C CA . ASP B 1 59 ? 2.887 20.703 -2.51 1 49.34 59 ASP B CA 1
ATOM 1953 C C . ASP B 1 59 ? 2.131 19.938 -1.423 1 49.34 59 ASP B C 1
ATOM 1955 O O . ASP B 1 59 ? 1.456 20.547 -0.588 1 49.34 59 ASP B O 1
ATOM 1959 N N . ASN B 1 60 ? 0.851 19.266 -1.321 1 62.25 60 ASN B N 1
ATOM 1960 C CA . ASN B 1 60 ? 0.299 18.25 -0.427 1 62.25 60 ASN B CA 1
ATOM 1961 C C . ASN B 1 60 ? 1.191 18.031 0.792 1 62.25 60 ASN B C 1
ATOM 1963 O O . ASN B 1 60 ? 1.675 16.922 1.022 1 62.25 60 ASN B O 1
ATOM 1967 N N . ARG B 1 61 ? 1.089 19.562 1.386 1 78.25 61 ARG B N 1
ATOM 1968 C CA . ARG B 1 61 ? 2.004 19.469 2.52 1 78.25 61 ARG B CA 1
ATOM 1969 C C . ARG B 1 61 ? 1.244 19.219 3.818 1 78.25 61 ARG B C 1
ATOM 1971 O O . ARG B 1 61 ? 0.193 19.812 4.055 1 78.25 61 ARG B O 1
ATOM 1978 N N . PHE B 1 62 ? 1.642 18.453 4.496 1 84.75 62 PHE B N 1
ATOM 1979 C CA . PHE B 1 62 ? 1.143 18.094 5.812 1 84.75 62 PHE B CA 1
ATOM 1980 C C . PHE B 1 62 ? 2.076 18.594 6.906 1 84.75 62 PHE B C 1
ATOM 1982 O O . PHE B 1 62 ? 3.287 18.688 6.699 1 84.75 62 PHE B O 1
ATOM 1989 N N . PHE B 1 63 ? 1.432 18.969 7.949 1 81.5 63 PHE B N 1
ATOM 1990 C CA . PHE B 1 63 ? 2.207 19.469 9.078 1 81.5 63 PHE B CA 1
ATOM 1991 C C . PHE B 1 63 ? 2.064 18.547 10.281 1 81.5 63 PHE B C 1
ATOM 1993 O O . PHE B 1 63 ? 0.96 18.094 10.602 1 81.5 63 PHE B O 1
ATOM 2000 N N . LEU B 1 64 ? 3.193 18.297 10.883 1 81.56 64 LEU B N 1
ATOM 2001 C CA . LEU B 1 64 ? 3.256 17.484 12.094 1 81.56 64 LEU B CA 1
ATOM 2002 C C . LEU B 1 64 ? 4.031 18.203 13.188 1 81.56 64 LEU B C 1
ATOM 2004 O O . LEU B 1 64 ? 5.164 18.625 12.977 1 81.56 64 LEU B O 1
ATOM 2008 N N . PRO B 1 65 ? 3.389 18.328 14.242 1 76.62 65 PRO B N 1
ATOM 2009 C CA . PRO B 1 65 ? 4.133 18.953 15.344 1 76.62 65 PRO B CA 1
ATOM 2010 C C . PRO B 1 65 ? 5.473 18.266 15.609 1 76.62 65 PRO B C 1
ATOM 2012 O O . PRO B 1 65 ? 5.539 17.031 15.656 1 76.62 65 PRO B O 1
ATOM 2015 N N . ALA B 1 66 ? 6.426 19.109 15.859 1 75.38 66 ALA B N 1
ATOM 2016 C CA . ALA B 1 66 ? 7.789 18.625 15.992 1 75.38 66 ALA B CA 1
ATOM 2017 C C . ALA B 1 66 ? 7.918 17.688 17.188 1 75.38 66 ALA B C 1
ATOM 2019 O O . ALA B 1 66 ? 8.711 16.75 17.172 1 75.38 66 ALA B O 1
ATOM 2020 N N . GLU B 1 67 ? 7.133 17.891 18.219 1 74.38 67 GLU B N 1
ATOM 2021 C CA . GLU B 1 67 ? 7.18 17.078 19.422 1 74.38 67 GLU B CA 1
ATOM 2022 C C . GLU B 1 67 ? 6.754 15.641 19.125 1 74.38 67 GLU B C 1
ATOM 2024 O O . GLU B 1 67 ? 7.117 14.719 19.859 1 74.38 67 GLU B O 1
ATOM 2029 N N . MET B 1 68 ? 6.055 15.547 18 1 74.19 68 MET B N 1
ATOM 2030 C CA . MET B 1 68 ? 5.52 14.234 17.656 1 74.19 68 MET B CA 1
ATOM 2031 C C . MET B 1 68 ? 6.391 13.547 16.609 1 74.19 68 MET B C 1
ATOM 2033 O O . MET B 1 68 ? 6.125 12.406 16.219 1 74.19 68 MET B O 1
ATOM 2037 N N . ALA B 1 69 ? 7.301 14.289 16.156 1 73.31 69 ALA B N 1
ATOM 2038 C CA . ALA B 1 69 ? 8.172 13.734 15.125 1 73.31 69 ALA B CA 1
ATOM 2039 C C . ALA B 1 69 ? 9.484 13.242 15.727 1 73.31 69 ALA B C 1
ATOM 2041 O O . ALA B 1 69 ? 10 13.828 16.672 1 73.31 69 ALA B O 1
ATOM 2042 N N . PRO B 1 70 ? 9.953 12.133 15.148 1 71.81 70 PRO B N 1
ATOM 2043 C CA . PRO B 1 70 ? 11.273 11.727 15.617 1 71.81 70 PRO B CA 1
ATOM 2044 C C . PRO B 1 70 ? 12.359 12.75 15.289 1 71.81 70 PRO B C 1
ATOM 2046 O O . PRO B 1 70 ? 12.375 13.305 14.188 1 71.81 70 PRO B O 1
ATOM 2049 N N . ALA B 1 71 ? 13.172 13.023 16.234 1 71.06 71 ALA B N 1
ATOM 2050 C CA . ALA B 1 71 ? 14.211 14.039 16.094 1 71.06 71 ALA B CA 1
ATOM 2051 C C . ALA B 1 71 ? 15.297 13.578 15.125 1 71.06 71 ALA B C 1
ATOM 2053 O O . ALA B 1 71 ? 15.711 14.336 14.242 1 71.06 71 ALA B O 1
ATOM 2054 N N . GLU B 1 72 ? 15.664 12.359 15.312 1 78.88 72 GLU B N 1
ATOM 2055 C CA . GLU B 1 72 ? 16.766 11.859 14.5 1 78.88 72 GLU B CA 1
ATOM 2056 C C . GLU B 1 72 ? 16.266 11.047 13.312 1 78.88 72 GLU B C 1
ATOM 2058 O O . GLU B 1 72 ? 15.25 10.344 13.422 1 78.88 72 GLU B O 1
ATOM 2063 N N . SER B 1 73 ? 16.953 11.43 12.195 1 81.81 73 SER B N 1
ATOM 2064 C CA . SER B 1 73 ? 16.688 10.586 11.031 1 81.81 73 SER B CA 1
ATOM 2065 C C . SER B 1 73 ? 17.297 9.203 11.195 1 81.81 73 SER B C 1
ATOM 2067 O O . SER B 1 73 ? 18.484 9.062 11.492 1 81.81 73 SER B O 1
ATOM 2069 N N . ASN B 1 74 ? 16.422 8.266 11.266 1 87.56 74 ASN B N 1
ATOM 2070 C CA . ASN B 1 74 ? 16.844 6.875 11.398 1 87.56 74 ASN B CA 1
ATOM 2071 C C . ASN B 1 74 ? 16.062 5.961 10.469 1 87.56 74 ASN B C 1
ATOM 2073 O O . ASN B 1 74 ? 14.898 6.234 10.156 1 87.56 74 ASN B O 1
ATOM 2077 N N . ARG B 1 75 ? 16.812 4.965 9.898 1 92 75 ARG B N 1
ATOM 2078 C CA . ARG B 1 75 ? 16.188 3.916 9.102 1 92 75 ARG B CA 1
ATOM 2079 C C . ARG B 1 75 ? 16.656 2.533 9.555 1 92 75 ARG B C 1
ATOM 2081 O O . ARG B 1 75 ? 17.844 2.266 9.633 1 92 75 ARG B O 1
ATOM 2088 N N . THR B 1 76 ? 15.734 1.763 9.922 1 92.5 76 THR B N 1
ATOM 2089 C CA . THR B 1 76 ? 16 0.396 10.344 1 92.5 76 THR B CA 1
ATOM 2090 C C . THR B 1 76 ? 15.18 -0.601 9.539 1 92.5 76 THR B C 1
ATOM 2092 O O . THR B 1 76 ? 14.164 -0.235 8.945 1 92.5 76 THR B O 1
ATOM 2095 N N . THR B 1 77 ? 15.75 -1.817 9.438 1 94.75 77 THR B N 1
ATOM 2096 C CA . THR B 1 77 ? 15.047 -2.902 8.758 1 94.75 77 THR B CA 1
ATOM 2097 C C . THR B 1 77 ? 15.023 -4.156 9.617 1 94.75 77 THR B C 1
ATOM 2099 O O . THR B 1 77 ? 16.062 -4.566 10.164 1 94.75 77 THR B O 1
ATOM 2102 N N . LEU B 1 78 ? 13.828 -4.652 9.844 1 94.12 78 LEU B N 1
ATOM 2103 C CA . LEU B 1 78 ? 13.625 -5.934 10.516 1 94.12 78 LEU B CA 1
ATOM 2104 C C . LEU B 1 78 ? 13.047 -6.965 9.555 1 94.12 78 LEU B C 1
ATOM 2106 O O . LEU B 1 78 ? 12.172 -6.648 8.75 1 94.12 78 LEU B O 1
ATOM 2110 N N . THR B 1 79 ? 13.562 -8.172 9.625 1 95.12 79 THR B N 1
ATOM 2111 C CA . THR B 1 79 ? 13.086 -9.227 8.742 1 95.12 79 THR B CA 1
ATOM 2112 C C . THR B 1 79 ? 12.117 -10.148 9.477 1 95.12 79 THR B C 1
ATOM 2114 O O . THR B 1 79 ? 12.352 -10.516 10.625 1 95.12 79 THR B O 1
ATOM 2117 N N . ASP B 1 80 ? 11 -10.398 8.797 1 93.94 80 ASP B N 1
ATOM 2118 C CA . ASP B 1 80 ? 10.008 -11.328 9.32 1 93.94 80 ASP B CA 1
ATOM 2119 C C . ASP B 1 80 ? 9.781 -12.492 8.359 1 93.94 80 ASP B C 1
ATOM 2121 O O . ASP B 1 80 ? 9.227 -12.312 7.277 1 93.94 80 ASP B O 1
ATOM 2125 N N . GLY B 1 81 ? 10.18 -13.648 8.75 1 94.25 81 GLY B N 1
ATOM 2126 C CA . GLY B 1 81 ? 9.969 -14.836 7.945 1 94.25 81 GLY B CA 1
ATOM 2127 C C . GLY B 1 81 ? 11.266 -15.523 7.555 1 94.25 81 GLY B C 1
ATOM 2128 O O . GLY B 1 81 ? 12.352 -14.945 7.695 1 94.25 81 GLY B O 1
ATOM 2129 N N . ASP B 1 82 ? 11.117 -16.797 7.027 1 95.31 82 ASP B N 1
ATOM 2130 C CA . ASP B 1 82 ? 12.242 -17.578 6.531 1 95.31 82 ASP B CA 1
ATOM 2131 C C . ASP B 1 82 ? 12.68 -17.109 5.148 1 95.31 82 ASP B C 1
ATOM 2133 O O . ASP B 1 82 ? 11.836 -16.828 4.293 1 95.31 82 ASP B O 1
ATOM 2137 N N . LYS B 1 83 ? 13.961 -17.062 4.992 1 97.38 83 LYS B N 1
ATOM 2138 C CA . LYS B 1 83 ? 14.492 -16.562 3.723 1 97.38 83 LYS B CA 1
ATOM 2139 C C . LYS B 1 83 ? 14.688 -17.703 2.729 1 97.38 83 LYS B C 1
ATOM 2141 O O . LYS B 1 83 ? 14.758 -17.484 1.519 1 97.38 83 LYS B O 1
ATOM 2146 N N . LYS B 1 84 ? 14.797 -18.906 3.205 1 98.12 84 LYS B N 1
ATOM 2147 C CA . LYS B 1 84 ? 15.109 -20.062 2.363 1 98.12 84 LYS B CA 1
ATOM 2148 C C . LYS B 1 84 ? 13.883 -20.516 1.585 1 98.12 84 LYS B C 1
ATOM 2150 O O . LYS B 1 84 ? 12.773 -20.562 2.127 1 98.12 84 LYS B O 1
ATOM 2155 N N . CYS B 1 85 ? 14.117 -20.906 0.402 1 98.44 85 CYS B N 1
ATOM 2156 C CA . CYS B 1 85 ? 13.039 -21.469 -0.407 1 98.44 85 CYS B CA 1
ATOM 2157 C C . CYS B 1 85 ? 12.68 -22.875 0.068 1 98.44 85 CYS B C 1
ATOM 2159 O O . CYS B 1 85 ? 13.523 -23.781 0.063 1 98.44 85 CYS B O 1
ATOM 2161 N N . PRO B 1 86 ? 11.445 -23.031 0.389 1 98.19 86 PRO B N 1
ATOM 2162 C CA . PRO B 1 86 ? 11.039 -24.359 0.833 1 98.19 86 PRO B CA 1
ATOM 2163 C C . PRO B 1 86 ? 10.828 -25.328 -0.327 1 98.19 86 PRO B C 1
ATOM 2165 O O . PRO B 1 86 ? 10.758 -24.906 -1.483 1 98.19 86 PRO B O 1
ATOM 2168 N N . ALA B 1 87 ? 10.734 -26.562 0.033 1 97.31 87 ALA B N 1
ATOM 2169 C CA . ALA B 1 87 ? 10.508 -27.594 -0.979 1 97.31 87 ALA B CA 1
ATOM 2170 C C . ALA B 1 87 ? 9.078 -27.547 -1.507 1 97.31 87 ALA B C 1
ATOM 2172 O O . ALA B 1 87 ? 8.82 -27.906 -2.656 1 97.31 87 ALA B O 1
ATOM 2173 N N . SER B 1 88 ? 8.164 -27.188 -0.629 1 96.88 88 SER B N 1
ATOM 2174 C CA . SER B 1 88 ? 6.75 -27.062 -0.978 1 96.88 88 SER B CA 1
ATOM 2175 C C . SER B 1 88 ? 6.074 -25.969 -0.168 1 96.88 88 SER B C 1
ATOM 2177 O O . SER B 1 88 ? 6.559 -25.578 0.897 1 96.88 88 SER B O 1
ATOM 2179 N N . PRO B 1 89 ? 4.945 -25.422 -0.726 1 97.06 89 PRO B N 1
ATOM 2180 C CA . PRO B 1 89 ? 4.207 -24.453 0.075 1 97.06 89 PRO B CA 1
ATOM 2181 C C . PRO B 1 89 ? 3.688 -25.031 1.388 1 97.06 89 PRO B C 1
ATOM 2183 O O . PRO B 1 89 ? 3.398 -26.234 1.464 1 97.06 89 PRO B O 1
ATOM 2186 N N . ALA B 1 90 ? 3.533 -24.141 2.379 1 94.5 90 ALA B N 1
ATOM 2187 C CA . ALA B 1 90 ? 2.951 -24.562 3.652 1 94.5 90 ALA B CA 1
ATOM 2188 C C . ALA B 1 90 ? 1.474 -24.906 3.49 1 94.5 90 ALA B C 1
ATOM 2190 O O . ALA B 1 90 ? 0.794 -24.359 2.617 1 94.5 90 ALA B O 1
ATOM 2191 N N . SER B 1 91 ? 0.957 -25.812 4.332 1 90.62 91 SER B N 1
ATOM 2192 C CA . SER B 1 91 ? -0.444 -26.203 4.262 1 90.62 91 SER B CA 1
ATOM 2193 C C . SER B 1 91 ? -1.322 -25.312 5.129 1 90.62 91 SER B C 1
ATOM 2195 O O . SER B 1 91 ? -2.545 -25.297 4.977 1 90.62 91 SER B O 1
ATOM 2197 N N . ILE B 1 92 ? -0.673 -24.703 6.133 1 86.75 92 IL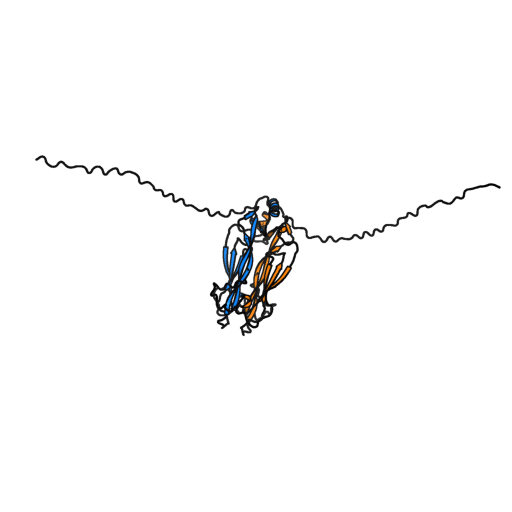E B N 1
ATOM 2198 C CA . ILE B 1 92 ? -1.384 -23.797 7.039 1 86.75 92 ILE B CA 1
ATOM 2199 C C . ILE B 1 92 ? -0.553 -22.547 7.277 1 86.75 92 ILE B C 1
ATOM 2201 O O . ILE B 1 92 ? 0.605 -22.469 6.859 1 86.75 92 ILE B O 1
ATOM 2205 N N . GLY B 1 93 ? -1.187 -21.516 7.844 1 89.31 93 GLY B N 1
ATOM 2206 C CA . GLY B 1 93 ? -0.452 -20.312 8.211 1 89.31 93 GLY B CA 1
ATOM 2207 C C . GLY B 1 93 ? -0.787 -19.125 7.344 1 89.31 93 GLY B C 1
ATOM 2208 O O . GLY B 1 93 ? -1.915 -19 6.863 1 89.31 93 GLY B O 1
ATOM 2209 N N . LYS B 1 94 ? 0.24 -18.266 7.266 1 92.12 94 LYS B N 1
ATOM 2210 C CA . LYS B 1 94 ? 0.057 -17.016 6.535 1 92.12 94 LYS B CA 1
ATOM 2211 C C . LYS B 1 94 ? 0.039 -17.25 5.027 1 92.12 94 LYS B C 1
ATOM 2213 O O . LYS B 1 94 ? 0.631 -18.219 4.539 1 92.12 94 LYS B O 1
ATOM 2218 N N . ILE B 1 95 ? -0.625 -16.406 4.297 1 95.88 95 ILE B N 1
ATOM 2219 C CA . ILE B 1 95 ? -0.767 -16.547 2.852 1 95.88 95 ILE B CA 1
ATOM 2220 C C . ILE B 1 95 ? 0.613 -16.625 2.201 1 95.88 95 ILE B C 1
ATOM 2222 O O . ILE B 1 95 ? 0.821 -17.391 1.263 1 95.88 95 ILE B O 1
ATOM 2226 N N . ARG B 1 96 ? 1.616 -15.867 2.723 1 97.12 96 ARG B N 1
ATOM 2227 C CA . ARG B 1 96 ? 2.947 -15.82 2.125 1 97.12 96 ARG B CA 1
ATOM 2228 C C . ARG B 1 96 ? 3.666 -17.156 2.289 1 97.12 96 ARG B C 1
ATOM 2230 O O . ARG B 1 96 ? 4.668 -17.422 1.619 1 97.12 96 ARG B O 1
ATOM 2237 N N . GLU B 1 97 ? 3.166 -17.984 3.209 1 96.5 97 GLU B N 1
ATOM 2238 C CA . GLU B 1 97 ? 3.764 -19.297 3.436 1 96.5 97 GLU B CA 1
ATOM 2239 C C . GLU B 1 97 ? 3.061 -20.375 2.613 1 96.5 97 GLU B C 1
ATOM 2241 O O . GLU B 1 97 ? 3.656 -21.406 2.285 1 96.5 97 GLU B O 1
ATOM 2246 N N . ARG B 1 98 ? 1.852 -20.109 2.285 1 97.19 98 ARG B N 1
ATOM 2247 C CA . ARG B 1 98 ? 1.046 -21.094 1.569 1 97.19 98 ARG B CA 1
ATOM 2248 C C . ARG B 1 98 ? 1.139 -20.891 0.061 1 97.19 98 ARG B C 1
ATOM 2250 O O . ARG B 1 98 ? 0.719 -21.75 -0.716 1 97.19 98 ARG B O 1
ATOM 2257 N N . SER B 1 99 ? 1.638 -19.766 -0.364 1 97.94 99 SER B N 1
ATOM 2258 C CA . SER B 1 99 ? 1.751 -19.406 -1.774 1 97.94 99 SER B CA 1
ATOM 2259 C C . SER B 1 99 ? 2.764 -20.297 -2.488 1 97.94 99 SER B C 1
ATOM 2261 O O . SER B 1 99 ? 3.75 -20.734 -1.887 1 97.94 99 SER B O 1
ATOM 2263 N N . THR B 1 100 ? 2.545 -20.5 -3.809 1 98.38 100 THR B N 1
ATOM 2264 C CA . THR B 1 100 ? 3.518 -21.219 -4.621 1 98.38 100 THR B CA 1
ATOM 2265 C C . THR B 1 100 ? 4.758 -20.375 -4.863 1 98.38 100 THR B C 1
ATOM 2267 O O . THR B 1 100 ? 5.77 -20.859 -5.367 1 98.38 100 THR B O 1
ATOM 2270 N N . CYS B 1 101 ? 4.727 -19.125 -4.586 1 98.56 101 CYS B N 1
ATOM 2271 C CA . CYS B 1 101 ? 5.863 -18.203 -4.551 1 98.56 101 CYS B CA 1
ATOM 2272 C C . CYS B 1 101 ? 5.969 -17.516 -3.195 1 98.56 101 CYS B C 1
ATOM 2274 O O . CYS B 1 101 ? 5.684 -16.328 -3.076 1 98.56 101 CYS B O 1
ATOM 2276 N N . PRO B 1 102 ? 6.395 -18.312 -2.193 1 98.56 102 PRO B N 1
ATOM 2277 C CA . PRO B 1 102 ? 6.445 -17.734 -0.845 1 98.56 102 PRO B CA 1
ATOM 2278 C C . PRO B 1 102 ? 7.406 -16.547 -0.742 1 98.56 102 PRO B C 1
ATOM 2280 O O . PRO B 1 102 ? 8.32 -16.422 -1.562 1 98.56 102 PRO B O 1
ATOM 2283 N N . TRP B 1 103 ? 7.152 -15.68 0.304 1 98.56 103 TRP B N 1
ATOM 2284 C CA . TRP B 1 103 ? 8.023 -14.523 0.504 1 98.56 103 TRP B CA 1
ATOM 2285 C C . TRP B 1 103 ? 8.203 -14.227 1.989 1 98.56 103 TRP B C 1
ATOM 2287 O O . TRP B 1 103 ? 7.492 -14.789 2.83 1 98.56 103 TRP B O 1
ATOM 2297 N N . TYR B 1 104 ? 9.211 -13.555 2.297 1 97.25 104 TYR B N 1
ATOM 2298 C CA . TYR B 1 104 ? 9.375 -12.984 3.627 1 97.25 104 TYR B CA 1
ATOM 2299 C C . TYR B 1 104 ? 9.281 -11.461 3.578 1 97.25 104 TYR B C 1
ATOM 2301 O O . TYR B 1 104 ? 9.219 -10.867 2.496 1 97.25 104 TYR B O 1
ATOM 2309 N N . LEU B 1 105 ? 9.133 -10.82 4.781 1 95.62 105 LEU B N 1
ATOM 2310 C CA . LEU B 1 105 ? 8.922 -9.383 4.84 1 95.62 105 LEU B CA 1
ATOM 2311 C C . LEU B 1 105 ? 10.133 -8.68 5.438 1 95.62 105 LEU B C 1
ATOM 2313 O O . LEU B 1 105 ? 10.68 -9.117 6.453 1 95.62 105 LEU B O 1
ATOM 2317 N N . ASN B 1 106 ? 10.562 -7.699 4.754 1 96 106 ASN B N 1
ATOM 2318 C CA . ASN B 1 106 ? 11.391 -6.672 5.375 1 96 106 ASN B CA 1
ATOM 2319 C C . ASN B 1 106 ? 10.555 -5.504 5.887 1 96 106 ASN B C 1
ATOM 2321 O O . ASN B 1 106 ? 9.891 -4.82 5.105 1 96 106 ASN B O 1
ATOM 2325 N N . ILE B 1 107 ? 10.539 -5.363 7.176 1 93.06 107 ILE B N 1
ATOM 2326 C CA . ILE B 1 107 ? 9.844 -4.238 7.797 1 93.06 107 ILE B CA 1
ATOM 2327 C C . ILE B 1 107 ? 10.797 -3.051 7.918 1 93.06 107 ILE B C 1
ATOM 2329 O O . ILE B 1 107 ? 11.734 -3.076 8.727 1 93.06 107 ILE B O 1
ATOM 2333 N N . ILE B 1 108 ? 10.547 -2.098 7.133 1 93.06 108 ILE B N 1
ATOM 2334 C CA . ILE B 1 108 ? 11.406 -0.92 7.074 1 93.06 108 ILE B CA 1
ATOM 2335 C C . ILE B 1 108 ? 10.797 0.204 7.91 1 93.06 108 ILE B C 1
ATOM 2337 O O . ILE B 1 108 ? 9.602 0.489 7.805 1 93.06 108 ILE B O 1
ATOM 2341 N N . ASN B 1 109 ? 11.625 0.744 8.789 1 89.88 109 ASN B N 1
ATOM 2342 C CA . ASN B 1 109 ? 11.234 1.928 9.555 1 89.88 109 ASN B CA 1
ATOM 2343 C C . ASN B 1 109 ? 12.086 3.137 9.18 1 89.88 109 ASN B C 1
ATOM 2345 O O . ASN B 1 109 ? 13.312 3.107 9.312 1 89.88 109 ASN B O 1
ATOM 2349 N N . ASP B 1 110 ? 11.406 4.078 8.602 1 91.56 110 ASP B N 1
ATOM 2350 C CA . ASP B 1 110 ? 12.039 5.328 8.195 1 91.56 110 ASP B CA 1
ATOM 2351 C C . ASP B 1 110 ? 11.391 6.523 8.891 1 91.56 110 ASP B C 1
ATOM 2353 O O . ASP B 1 110 ? 10.258 6.891 8.586 1 91.56 110 ASP B O 1
ATOM 2357 N N . SER B 1 111 ? 12.188 7.168 9.711 1 88.12 111 SER B N 1
ATOM 2358 C CA . SER B 1 111 ? 11.641 8.227 10.555 1 88.12 111 SER B CA 1
ATOM 2359 C C . SER B 1 111 ? 11.328 9.477 9.734 1 88.12 111 SER B C 1
ATOM 2361 O O . SER B 1 111 ? 10.641 10.383 10.211 1 88.12 111 SER B O 1
ATOM 2363 N N . THR B 1 112 ? 11.727 9.602 8.5 1 88.25 112 THR B N 1
ATOM 2364 C CA . THR B 1 112 ? 11.562 10.82 7.711 1 88.25 112 THR B CA 1
ATOM 2365 C C . THR B 1 112 ? 10.32 10.727 6.828 1 88.25 112 THR B C 1
ATOM 2367 O O . THR B 1 112 ? 10.023 11.656 6.066 1 88.25 112 THR B O 1
ATOM 2370 N N . VAL B 1 113 ? 9.609 9.602 6.961 1 91.38 113 VAL B N 1
ATOM 2371 C CA . VAL B 1 113 ? 8.414 9.453 6.137 1 91.38 113 VAL B CA 1
ATOM 2372 C C . VAL B 1 113 ? 7.238 9.031 7.012 1 91.38 113 VAL B C 1
ATOM 2374 O O . VAL B 1 113 ? 7.426 8.469 8.094 1 91.38 113 VAL B O 1
ATOM 2377 N N . PHE B 1 114 ? 6.098 9.398 6.617 1 89.31 114 PHE B N 1
ATOM 2378 C CA . PHE B 1 114 ? 4.863 8.891 7.203 1 89.31 114 PHE B CA 1
ATOM 2379 C C . PHE B 1 114 ? 4.062 8.086 6.18 1 89.31 114 PHE B C 1
ATOM 2381 O O . PHE B 1 114 ? 3.828 8.555 5.066 1 89.31 114 PHE B O 1
ATOM 2388 N N . PRO B 1 115 ? 3.451 6.957 6.566 1 90.06 115 PRO B N 1
ATOM 2389 C CA . PRO B 1 115 ? 3.77 6.266 7.82 1 90.06 115 PRO B CA 1
ATOM 2390 C C . PRO B 1 115 ? 5.223 5.801 7.887 1 90.06 115 PRO B C 1
ATOM 2392 O O . PRO B 1 115 ? 5.82 5.492 6.855 1 90.06 115 PRO B O 1
ATOM 2395 N N . PRO B 1 116 ? 5.785 5.781 9.07 1 90.19 116 PRO B N 1
ATOM 2396 C CA . PRO B 1 116 ? 7.223 5.504 9.172 1 90.19 116 PRO B CA 1
ATOM 2397 C C . PRO B 1 116 ? 7.559 4.039 8.906 1 90.19 116 PRO B C 1
ATOM 2399 O O . PRO B 1 116 ? 8.719 3.709 8.641 1 90.19 116 PRO B O 1
ATOM 2402 N N . SER B 1 117 ? 6.574 3.176 9.016 1 90.25 117 SER B N 1
ATOM 2403 C CA . SER B 1 117 ? 6.828 1.751 8.828 1 90.25 117 SER B CA 1
ATOM 2404 C C . SER B 1 117 ? 6.098 1.212 7.602 1 90.25 117 SER B C 1
ATOM 2406 O O . SER B 1 117 ? 4.953 1.592 7.34 1 90.25 117 SER B O 1
ATOM 2408 N N . ARG B 1 118 ? 6.797 0.45 6.828 1 91.38 118 ARG B N 1
ATOM 2409 C CA . ARG B 1 118 ? 6.184 -0.292 5.73 1 91.38 118 ARG B CA 1
ATOM 2410 C C . ARG B 1 118 ? 6.828 -1.665 5.57 1 91.38 118 ARG B C 1
ATOM 2412 O O . ARG B 1 118 ? 7.996 -1.852 5.918 1 91.38 118 ARG B O 1
ATOM 2419 N N . SER B 1 119 ? 6.027 -2.549 5.113 1 92.38 119 SER B N 1
ATOM 2420 C CA . SER B 1 119 ? 6.531 -3.893 4.844 1 92.38 119 SER B CA 1
ATOM 2421 C C . SER B 1 119 ? 6.812 -4.09 3.357 1 92.38 119 SER B C 1
ATOM 2423 O O . SER B 1 119 ? 6.047 -3.627 2.51 1 92.38 119 SER B O 1
ATOM 2425 N N . GLU B 1 120 ? 7.91 -4.723 3.102 1 96.31 120 GLU B N 1
ATOM 2426 C CA . GLU B 1 120 ? 8.242 -5.078 1.724 1 96.31 120 GLU B CA 1
ATOM 2427 C C . GLU B 1 120 ? 8.461 -6.578 1.578 1 96.31 120 GLU B C 1
ATOM 2429 O O . GLU B 1 120 ? 9.203 -7.18 2.357 1 96.31 120 GLU B O 1
ATOM 2434 N N . ALA B 1 121 ? 7.879 -7.113 0.533 1 97.75 121 ALA B N 1
ATOM 2435 C CA . ALA B 1 121 ? 7.977 -8.539 0.256 1 97.75 121 ALA B CA 1
ATOM 2436 C C . ALA B 1 121 ? 9.266 -8.867 -0.497 1 97.75 121 ALA B C 1
ATOM 2438 O O . ALA B 1 121 ? 9.672 -8.117 -1.389 1 97.75 121 ALA B O 1
ATOM 2439 N N . VAL B 1 122 ? 9.883 -9.977 -0.125 1 98.25 122 VAL B N 1
ATOM 2440 C CA . VAL B 1 122 ? 11.016 -10.531 -0.86 1 98.25 122 VAL B CA 1
ATOM 2441 C C . VAL B 1 122 ? 10.742 -11.992 -1.199 1 98.25 122 VAL B C 1
ATOM 2443 O O . VAL B 1 122 ? 10.477 -12.805 -0.308 1 98.25 122 VAL B O 1
ATOM 2446 N N . CYS B 1 123 ? 10.852 -12.281 -2.482 1 98.56 123 CYS B N 1
ATOM 2447 C CA . CYS B 1 123 ? 10.555 -13.641 -2.922 1 98.56 123 CYS B CA 1
ATOM 2448 C C . CYS B 1 123 ? 11.594 -14.625 -2.393 1 98.56 123 CYS B C 1
ATOM 2450 O O . CYS B 1 123 ? 12.789 -14.359 -2.455 1 98.56 123 CYS B O 1
ATOM 2452 N N . ARG B 1 124 ? 11.078 -15.766 -1.979 1 98.5 124 ARG B N 1
ATOM 2453 C CA . ARG B 1 124 ? 11.984 -16.781 -1.45 1 98.5 124 ARG B CA 1
ATOM 2454 C C . ARG B 1 124 ? 12.469 -17.719 -2.557 1 98.5 124 ARG B C 1
ATOM 2456 O O . ARG B 1 124 ? 13.516 -18.359 -2.424 1 98.5 124 ARG B O 1
ATOM 2463 N N . CYS B 1 125 ? 11.703 -17.859 -3.609 1 98.06 125 CYS B N 1
ATOM 2464 C CA . CYS B 1 125 ? 11.969 -18.844 -4.66 1 98.06 125 CYS B CA 1
ATOM 2465 C C . CYS B 1 125 ? 12.031 -18.172 -6.027 1 98.06 125 CYS B C 1
ATOM 2467 O O . CYS B 1 125 ? 11.367 -17.156 -6.258 1 98.06 125 CYS B O 1
ATOM 2469 N N . ARG B 1 126 ? 12.836 -18.781 -6.918 1 95.81 126 ARG B N 1
ATOM 2470 C CA . ARG B 1 126 ? 12.898 -18.312 -8.305 1 95.81 126 ARG B CA 1
ATOM 2471 C C . ARG B 1 126 ? 11.797 -18.953 -9.141 1 95.81 126 ARG B C 1
ATOM 2473 O O . ARG B 1 126 ? 11.164 -18.281 -9.961 1 95.81 126 ARG B O 1
ATOM 2480 N N . ASN B 1 127 ? 11.633 -20.203 -8.867 1 96.62 127 ASN B N 1
ATOM 2481 C CA . ASN B 1 127 ? 10.641 -20.953 -9.617 1 96.62 127 ASN B CA 1
ATOM 2482 C C . ASN B 1 127 ? 9.375 -21.203 -8.789 1 96.62 127 ASN B C 1
ATOM 2484 O O . ASN B 1 127 ? 9.438 -21.266 -7.562 1 96.62 127 ASN B O 1
ATOM 2488 N N . CYS B 1 128 ? 8.25 -21.328 -9.516 1 97.75 128 CYS B N 1
ATOM 2489 C CA . CYS B 1 128 ? 6.988 -21.594 -8.844 1 97.75 128 CYS B CA 1
ATOM 2490 C C . CYS B 1 128 ? 6.984 -23 -8.242 1 97.75 128 CYS B C 1
ATOM 2492 O O . CYS B 1 128 ? 7.227 -23.984 -8.938 1 97.75 128 CYS B O 1
ATOM 2494 N N . LEU B 1 129 ? 6.656 -23 -6.965 1 97.75 129 LEU B N 1
ATOM 2495 C CA . LEU B 1 129 ? 6.586 -24.312 -6.324 1 97.75 129 LEU B CA 1
ATOM 2496 C C . LEU B 1 129 ? 5.426 -25.125 -6.887 1 97.75 129 LEU B C 1
ATOM 2498 O O . LEU B 1 129 ? 4.371 -24.578 -7.211 1 97.75 129 LEU B O 1
ATOM 2502 N N . GLU B 1 130 ? 5.633 -26.375 -7.023 1 94.94 130 GLU B N 1
ATOM 2503 C CA . GLU B 1 130 ? 4.645 -27.344 -7.473 1 94.94 130 GLU B CA 1
ATOM 2504 C C . GLU B 1 130 ? 4.297 -27.141 -8.945 1 94.94 130 GLU B C 1
ATOM 2506 O O . GLU B 1 130 ? 3.238 -27.578 -9.406 1 94.94 130 GLU B O 1
ATOM 2511 N N . SER B 1 131 ? 5.039 -26.312 -9.602 1 93.06 131 SER B N 1
ATOM 2512 C CA . SER B 1 131 ? 4.922 -26.156 -11.047 1 93.06 131 SER B CA 1
ATOM 2513 C C . SER B 1 131 ? 6.098 -26.812 -11.766 1 93.06 131 SER B C 1
ATOM 2515 O O . SER B 1 131 ? 7.238 -26.734 -11.305 1 93.06 131 SER B O 1
ATOM 2517 N N . ASN B 1 132 ? 5.852 -27.5 -12.836 1 89.31 132 ASN B N 1
ATOM 2518 C CA . ASN B 1 132 ? 6.914 -28.078 -13.641 1 89.31 132 ASN B CA 1
ATOM 2519 C C . ASN B 1 132 ? 7.176 -27.266 -14.906 1 89.31 132 ASN B C 1
ATOM 2521 O O . ASN B 1 132 ? 7.902 -27.703 -15.797 1 89.31 132 ASN B O 1
ATOM 2525 N N . SER B 1 133 ? 6.547 -26.125 -14.906 1 91.44 133 SER B N 1
ATOM 2526 C CA . SER B 1 133 ? 6.684 -25.297 -16.109 1 91.44 133 SER B CA 1
ATOM 2527 C C . SER B 1 133 ? 7.984 -24.5 -16.078 1 91.44 133 SER B C 1
ATOM 2529 O O . SER B 1 133 ? 8.344 -23.922 -15.062 1 91.44 133 SER B O 1
ATOM 2531 N N . THR B 1 134 ? 8.672 -24.484 -17.219 1 91.69 134 THR B N 1
ATOM 2532 C CA . THR B 1 134 ? 9.883 -23.672 -17.375 1 91.69 134 THR B CA 1
ATOM 2533 C C . THR B 1 134 ? 9.531 -22.266 -17.875 1 91.69 134 THR B C 1
ATOM 2535 O O . THR B 1 134 ? 10.398 -21.406 -17.938 1 91.69 134 THR B O 1
ATOM 2538 N N . LYS B 1 135 ? 8.258 -22.047 -18.172 1 93 135 LYS B N 1
ATOM 2539 C CA . LYS B 1 135 ? 7.828 -20.766 -18.719 1 93 135 LYS B CA 1
ATOM 2540 C C . LYS B 1 135 ? 7.336 -19.828 -17.625 1 93 135 LYS B C 1
ATOM 2542 O O . LYS B 1 135 ? 6.922 -18.703 -17.906 1 93 135 LYS B O 1
ATOM 2547 N N . GLN B 1 136 ? 7.332 -20.359 -16.438 1 95.75 136 GLN B N 1
ATOM 2548 C CA . GLN B 1 136 ? 6.832 -19.594 -15.305 1 95.75 136 GLN B CA 1
ATOM 2549 C C . GLN B 1 136 ? 7.949 -19.297 -14.305 1 95.75 136 GLN B C 1
ATOM 2551 O O . GLN B 1 136 ? 8.938 -20.031 -14.234 1 95.75 136 GLN B O 1
ATOM 2556 N N . GLN B 1 137 ? 7.777 -18.234 -13.578 1 96.69 137 GLN B N 1
ATOM 2557 C CA . GLN B 1 137 ? 8.703 -17.875 -12.508 1 96.69 137 GLN B CA 1
ATOM 2558 C C . GLN B 1 137 ? 8.016 -17.047 -11.43 1 96.69 137 GLN B C 1
ATOM 2560 O O . GLN B 1 137 ? 6.961 -16.453 -11.68 1 96.69 137 GLN B O 1
ATOM 2565 N N . CYS B 1 138 ? 8.625 -17.078 -10.227 1 98 138 CYS B N 1
ATOM 2566 C CA . CYS B 1 138 ? 8.156 -16.156 -9.195 1 98 138 CYS B CA 1
ATOM 2567 C C . CYS B 1 138 ? 8.586 -14.727 -9.5 1 98 138 CYS B C 1
ATOM 2569 O O . CYS B 1 138 ? 9.758 -14.469 -9.781 1 98 138 CYS B O 1
ATOM 2571 N N . SER B 1 139 ? 7.598 -13.836 -9.43 1 97.06 139 SER B N 1
ATOM 2572 C CA . SER B 1 139 ? 7.84 -12.438 -9.742 1 97.06 139 SER B CA 1
ATOM 2573 C C . SER B 1 139 ? 7.289 -11.523 -8.648 1 97.06 139 SER B C 1
ATOM 2575 O O . SER B 1 139 ? 6.207 -11.773 -8.117 1 97.06 139 SER B O 1
ATOM 2577 N N . THR B 1 140 ? 8.031 -10.5 -8.391 1 97.88 140 THR B N 1
ATOM 2578 C CA . THR B 1 140 ? 7.629 -9.539 -7.363 1 97.88 140 THR B CA 1
ATOM 2579 C C . THR B 1 140 ? 6.52 -8.633 -7.875 1 97.88 140 THR B C 1
ATOM 2581 O O . THR B 1 140 ? 6.566 -8.172 -9.016 1 97.88 140 THR B O 1
ATOM 2584 N N . VAL B 1 141 ? 5.551 -8.422 -7.02 1 96.88 141 VAL B N 1
ATOM 2585 C CA . VAL B 1 141 ? 4.5 -7.453 -7.305 1 96.88 141 VAL B CA 1
ATOM 2586 C C . VAL B 1 141 ? 4.832 -6.117 -6.641 1 96.88 141 VAL B C 1
ATOM 2588 O O . VAL B 1 141 ? 5.027 -6.055 -5.426 1 96.88 141 VAL B O 1
ATOM 2591 N N . TYR B 1 142 ? 4.871 -5.07 -7.438 1 92.75 142 TYR B N 1
ATOM 2592 C CA . TYR B 1 142 ? 5.066 -3.725 -6.91 1 92.75 142 TYR B CA 1
ATOM 2593 C C . TYR B 1 142 ? 3.768 -2.93 -6.957 1 92.75 142 TYR B C 1
ATOM 2595 O O . TYR B 1 142 ? 3.086 -2.898 -7.98 1 92.75 142 TYR B O 1
ATOM 2603 N N . THR B 1 143 ? 3.506 -2.348 -5.84 1 89.19 143 THR B N 1
ATOM 2604 C CA . THR B 1 143 ? 2.35 -1.465 -5.738 1 89.19 143 THR B CA 1
ATOM 2605 C C . THR B 1 143 ? 2.785 -0.033 -5.441 1 89.19 143 THR B C 1
ATOM 2607 O O . THR B 1 143 ? 3.684 0.191 -4.625 1 89.19 143 THR B O 1
ATOM 2610 N N . LYS B 1 144 ? 2.158 0.86 -6.141 1 84.38 144 LYS B N 1
ATOM 2611 C CA . LYS B 1 144 ? 2.434 2.264 -5.852 1 84.38 144 LYS B CA 1
ATOM 2612 C C . LYS B 1 144 ? 1.819 2.684 -4.52 1 84.38 144 LYS B C 1
ATOM 2614 O O . LYS B 1 144 ? 0.67 2.346 -4.227 1 84.38 144 LYS B O 1
ATOM 2619 N N . MET B 1 145 ? 2.633 3.295 -3.73 1 86.62 145 MET B N 1
ATOM 2620 C CA . MET B 1 145 ? 2.176 3.832 -2.451 1 86.62 145 MET B CA 1
ATOM 2621 C C . MET B 1 145 ? 2.578 5.293 -2.299 1 86.62 145 MET B C 1
ATOM 2623 O O . MET B 1 145 ? 3.684 5.684 -2.684 1 86.62 145 MET B O 1
ATOM 2627 N N . THR B 1 146 ? 1.606 6.09 -1.782 1 87.38 146 THR B N 1
ATOM 2628 C CA . THR B 1 146 ? 1.917 7.48 -1.474 1 87.38 146 THR B CA 1
ATOM 2629 C C . THR B 1 146 ? 2.318 7.633 -0.009 1 87.38 146 THR B C 1
ATOM 2631 O O . THR B 1 146 ? 1.616 7.156 0.885 1 87.38 146 THR B O 1
ATOM 2634 N N . VAL B 1 147 ? 3.414 8.211 0.23 1 90.81 147 VAL B N 1
ATOM 2635 C CA . VAL B 1 147 ? 3.877 8.516 1.58 1 90.81 147 VAL B CA 1
ATOM 2636 C C . VAL B 1 147 ? 4.055 10.023 1.741 1 90.81 147 VAL B C 1
ATOM 2638 O O . VAL B 1 147 ? 4.074 10.758 0.753 1 90.81 147 VAL B O 1
ATOM 2641 N N . LEU B 1 148 ? 4.051 10.5 3.027 1 90.94 148 LEU B N 1
ATOM 2642 C CA . LEU B 1 148 ? 4.457 11.867 3.344 1 90.94 148 LEU B CA 1
ATOM 2643 C C . LEU B 1 148 ? 5.93 11.922 3.727 1 90.94 148 LEU B C 1
ATOM 2645 O O . LEU B 1 148 ? 6.34 11.32 4.723 1 90.94 148 LEU B O 1
ATOM 2649 N N . LYS B 1 149 ? 6.684 12.602 2.961 1 91.88 149 LYS B N 1
ATOM 2650 C CA . LYS B 1 149 ? 8.109 12.766 3.242 1 91.88 149 LYS B CA 1
ATOM 2651 C C . LYS B 1 149 ? 8.383 14.094 3.945 1 91.88 149 LYS B C 1
ATOM 2653 O O . LYS B 1 149 ? 7.906 15.141 3.506 1 91.88 149 LYS B O 1
ATOM 2658 N N . ARG B 1 150 ? 9.133 13.953 5.023 1 89 150 ARG B N 1
ATOM 2659 C CA . ARG B 1 150 ? 9.5 15.156 5.773 1 89 150 ARG B CA 1
ATOM 2660 C C . ARG B 1 150 ? 10.461 16.031 4.969 1 89 150 ARG B C 1
ATOM 2662 O O . ARG B 1 150 ? 11.445 15.523 4.418 1 89 150 ARG B O 1
ATOM 2669 N N . THR B 1 151 ? 10.031 17.219 4.941 1 86.44 151 THR B N 1
ATOM 2670 C CA . THR B 1 151 ? 10.914 18.156 4.266 1 86.44 151 THR B CA 1
ATOM 2671 C C . THR B 1 151 ? 11.914 18.766 5.246 1 86.44 151 THR B C 1
ATOM 2673 O O . THR B 1 151 ? 11.875 18.469 6.445 1 86.44 151 THR B O 1
ATOM 2676 N N . GLY B 1 152 ? 12.953 19.469 4.824 1 83.38 152 GLY B N 1
ATOM 2677 C CA . GLY B 1 152 ? 13.883 20.172 5.688 1 83.38 152 GLY B CA 1
ATOM 2678 C C . GLY B 1 152 ? 13.289 21.438 6.285 1 83.38 152 GLY B C 1
ATOM 2679 O O . GLY B 1 152 ? 13.938 22.125 7.082 1 83.38 152 GLY B O 1
ATOM 2680 N N . GLU B 1 153 ? 12.086 21.625 5.973 1 80.19 153 GLU B N 1
ATOM 2681 C CA . GLU B 1 153 ? 11.438 22.859 6.402 1 80.19 153 GLU B CA 1
ATOM 2682 C C . GLU B 1 153 ? 10.758 22.688 7.758 1 80.19 153 GLU B C 1
ATOM 2684 O O . GLU B 1 153 ? 10.25 21.609 8.07 1 80.19 153 GLU B O 1
ATOM 2689 N N . CYS B 1 154 ? 10.922 23.719 8.602 1 76.25 154 CYS B N 1
ATOM 2690 C CA . CYS B 1 154 ? 10.227 23.828 9.875 1 76.25 154 CYS B CA 1
ATOM 2691 C C . CYS B 1 154 ? 9.445 25.125 9.961 1 76.25 154 CYS B C 1
ATOM 2693 O O . CYS B 1 154 ? 10.016 26.203 9.844 1 76.25 154 CYS B O 1
ATOM 2695 N N . VAL B 1 155 ? 8.148 24.891 10 1 69.06 155 VAL B N 1
ATOM 2696 C CA . VAL B 1 155 ? 7.289 26.078 10.078 1 69.06 155 VAL B CA 1
ATOM 2697 C C . VAL B 1 155 ? 6.629 26.156 11.453 1 69.06 155 VAL B C 1
ATOM 2699 O O . VAL B 1 155 ? 5.77 25.328 11.781 1 69.06 155 VAL B O 1
ATOM 2702 N N . ASP B 1 156 ? 7.023 27.078 12.211 1 68.5 156 ASP B N 1
ATOM 2703 C CA . ASP B 1 156 ? 6.426 27.344 13.516 1 68.5 156 ASP B CA 1
ATOM 2704 C C . ASP B 1 156 ? 6.395 26.062 14.367 1 68.5 156 ASP B C 1
ATOM 2706 O O . ASP B 1 156 ? 5.359 25.734 14.945 1 68.5 156 ASP B O 1
ATOM 2710 N N . GLY B 1 157 ? 7.395 25.281 14.422 1 70.75 157 GLY B N 1
ATOM 2711 C CA . GLY B 1 157 ? 7.48 24.094 15.25 1 70.75 157 GLY B CA 1
ATOM 2712 C C . GLY B 1 157 ? 6.832 22.875 14.625 1 70.75 157 GLY B C 1
ATOM 2713 O O . GLY B 1 157 ? 6.68 21.844 15.273 1 70.75 157 GLY B O 1
ATOM 2714 N N . LEU B 1 158 ? 6.414 23.125 13.422 1 75 158 LEU B N 1
ATOM 2715 C CA . LEU B 1 158 ? 5.812 22.016 12.688 1 75 158 LEU B CA 1
ATOM 2716 C C . LEU B 1 158 ? 6.723 21.547 11.562 1 75 158 LEU B C 1
ATOM 2718 O O . LEU B 1 158 ? 7.238 22.359 10.797 1 75 158 LEU B O 1
ATOM 2722 N N . TYR B 1 159 ? 6.949 20.266 11.594 1 81.56 159 TYR B N 1
ATOM 2723 C CA . TYR B 1 159 ? 7.633 19.719 10.43 1 81.56 159 TYR B CA 1
ATOM 2724 C C . TYR B 1 159 ? 6.707 19.688 9.219 1 81.56 159 TYR B C 1
ATOM 2726 O O . TYR B 1 159 ? 5.516 19.391 9.344 1 81.56 159 TYR B O 1
ATOM 2734 N N . VAL B 1 160 ? 7.281 19.938 8.078 1 83.94 160 VAL B N 1
ATOM 2735 C CA . VAL B 1 160 ? 6.52 19.953 6.832 1 83.94 160 VAL B CA 1
ATOM 2736 C C . VAL B 1 160 ? 6.754 18.641 6.078 1 83.94 160 VAL B C 1
ATOM 2738 O O . VAL B 1 160 ? 7.898 18.219 5.887 1 83.94 160 VAL B O 1
ATOM 2741 N N . TYR B 1 161 ? 5.617 18.047 5.781 1 87.88 161 TYR B N 1
ATOM 2742 C CA . TYR B 1 161 ? 5.648 16.812 5.012 1 87.88 161 TYR B CA 1
ATOM 2743 C C . TYR B 1 161 ? 5.004 17 3.645 1 87.88 161 TYR B C 1
ATOM 2745 O O . TYR B 1 161 ? 4.004 17.719 3.516 1 87.88 161 TYR B O 1
ATOM 2753 N N . GLU B 1 162 ? 5.559 16.297 2.611 1 88.06 162 GLU B N 1
ATOM 2754 C CA . GLU B 1 162 ? 5.027 16.344 1.253 1 88.06 162 GLU B CA 1
ATOM 2755 C C . GLU B 1 162 ? 4.773 14.938 0.714 1 88.06 162 GLU B C 1
ATOM 2757 O O . GLU B 1 162 ? 5.551 14.023 0.973 1 88.06 162 GLU B O 1
ATOM 2762 N N . PRO B 1 163 ? 3.707 14.844 -0.065 1 87.81 163 PRO B N 1
ATOM 2763 C CA . PRO B 1 163 ? 3.414 13.523 -0.635 1 87.81 163 PRO B CA 1
ATOM 2764 C C . PRO B 1 163 ? 4.469 13.07 -1.641 1 87.81 163 PRO B C 1
ATOM 2766 O O . PRO B 1 163 ? 4.992 13.883 -2.406 1 87.81 163 PRO B O 1
ATOM 2769 N N . HIS B 1 164 ? 4.809 11.812 -1.568 1 88.56 164 HIS B N 1
ATOM 2770 C CA . HIS B 1 164 ? 5.727 11.133 -2.477 1 88.56 164 HIS B CA 1
ATOM 2771 C C . HIS B 1 164 ? 5.234 9.727 -2.811 1 88.56 164 HIS B C 1
ATOM 2773 O O . HIS B 1 164 ? 4.809 8.984 -1.922 1 88.56 164 HIS B O 1
ATOM 2779 N N . VAL B 1 165 ? 5.316 9.453 -4.141 1 85.81 165 VAL B N 1
ATOM 2780 C CA . VAL B 1 165 ? 4.895 8.117 -4.555 1 85.81 165 VAL B CA 1
ATOM 2781 C C . VAL B 1 165 ? 6.102 7.184 -4.594 1 85.81 165 VAL B C 1
ATOM 2783 O O . VAL B 1 165 ? 7.141 7.52 -5.172 1 85.81 165 VAL B O 1
ATOM 2786 N N . ILE B 1 166 ? 5.973 6.02 -3.99 1 88.19 166 ILE B N 1
ATOM 2787 C CA . ILE B 1 166 ? 7.047 5.031 -3.982 1 88.19 166 ILE B CA 1
ATOM 2788 C C . ILE B 1 166 ? 6.512 3.682 -4.449 1 88.19 166 ILE B C 1
ATOM 2790 O O . ILE B 1 166 ? 5.297 3.455 -4.445 1 88.19 166 ILE B O 1
ATOM 2794 N N . ASP B 1 167 ? 7.48 2.838 -4.91 1 88.88 167 ASP B N 1
ATOM 2795 C CA . ASP B 1 167 ? 7.16 1.447 -5.215 1 88.88 167 ASP B CA 1
ATOM 2796 C C . ASP B 1 167 ? 7.387 0.552 -3.998 1 88.88 167 ASP B C 1
ATOM 2798 O O . ASP B 1 167 ? 8.461 0.576 -3.395 1 88.88 167 ASP B O 1
ATOM 2802 N N . VAL B 1 168 ? 6.398 -0.122 -3.66 1 93.06 168 VAL B N 1
ATOM 2803 C CA . VAL B 1 168 ? 6.508 -1.036 -2.529 1 93.06 168 VAL B CA 1
ATOM 2804 C C . VAL B 1 168 ? 6.242 -2.467 -2.992 1 93.06 168 VAL B C 1
ATOM 2806 O O . VAL B 1 168 ? 5.215 -2.744 -3.615 1 93.06 168 VAL B O 1
ATOM 2809 N N . ALA B 1 169 ? 7.176 -3.404 -2.756 1 96.81 169 ALA B N 1
ATOM 2810 C CA . ALA B 1 169 ? 6.969 -4.824 -3.027 1 96.81 169 ALA B CA 1
ATOM 2811 C C . ALA B 1 169 ? 5.941 -5.422 -2.068 1 96.81 169 ALA B C 1
ATOM 2813 O O . ALA B 1 169 ? 6.145 -5.418 -0.852 1 96.81 169 ALA B O 1
ATOM 2814 N N . THR B 1 170 ? 4.922 -6 -2.668 1 96.75 170 THR B N 1
ATOM 2815 C CA . THR B 1 170 ? 3.844 -6.359 -1.755 1 96.75 170 THR B CA 1
ATOM 2816 C C . THR B 1 170 ? 3.604 -7.863 -1.765 1 96.75 170 THR B C 1
ATOM 2818 O O . THR B 1 170 ? 2.982 -8.406 -0.848 1 96.75 170 THR B O 1
ATOM 2821 N N . ALA B 1 171 ? 4.074 -8.523 -2.801 1 98.12 171 ALA B N 1
ATOM 2822 C CA . ALA B 1 171 ? 3.859 -9.969 -2.896 1 98.12 171 ALA B CA 1
ATOM 2823 C C . ALA B 1 171 ? 4.746 -10.586 -3.973 1 98.12 171 ALA B C 1
ATOM 2825 O O . ALA B 1 171 ? 5.426 -9.867 -4.715 1 98.12 171 ALA B O 1
ATOM 2826 N N . CYS B 1 172 ? 4.77 -11.867 -3.957 1 98.38 172 CYS B N 1
ATOM 2827 C CA . CYS B 1 172 ? 5.367 -12.641 -5.039 1 98.38 172 CYS B CA 1
ATOM 2828 C C . CYS B 1 172 ? 4.328 -13.539 -5.703 1 98.38 172 CYS B C 1
ATOM 2830 O O . CYS B 1 172 ? 3.586 -14.25 -5.02 1 98.38 172 CYS B O 1
ATOM 2832 N N . VAL B 1 173 ? 4.293 -13.477 -7.012 1 98.62 173 VAL B N 1
ATOM 2833 C CA . VAL B 1 173 ? 3.287 -14.258 -7.719 1 98.62 173 VAL B CA 1
ATOM 2834 C C . VAL B 1 173 ? 3.963 -15.172 -8.734 1 98.62 173 VAL B C 1
ATOM 2836 O O . VAL B 1 173 ? 5.07 -14.891 -9.203 1 98.62 173 VAL B O 1
ATOM 2839 N N . CYS B 1 174 ? 3.318 -16.312 -9.047 1 98.12 174 CYS B N 1
ATOM 2840 C CA . CYS B 1 174 ? 3.74 -17.141 -10.164 1 98.12 174 CYS B CA 1
ATOM 2841 C C . CYS B 1 174 ? 3.248 -16.562 -11.492 1 98.12 174 CYS B C 1
ATOM 2843 O O . CYS B 1 174 ? 2.041 -16.438 -11.711 1 98.12 174 CYS B O 1
ATOM 2845 N N . ALA B 1 17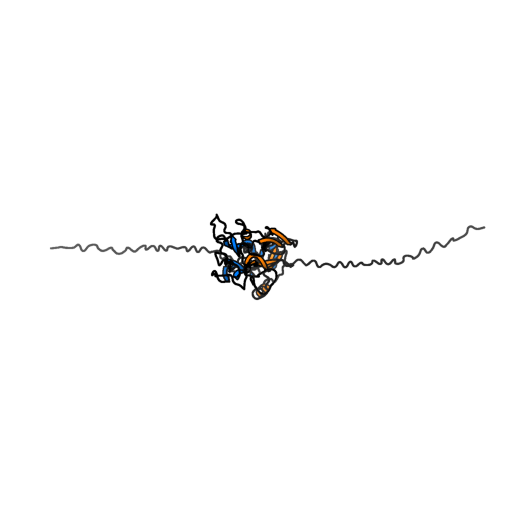5 ? 4.195 -16.156 -12.367 1 97.81 175 ALA B N 1
ATOM 2846 C CA . ALA B 1 175 ? 3.836 -15.477 -13.609 1 97.81 175 ALA B CA 1
ATOM 2847 C C . ALA B 1 175 ? 4.676 -15.984 -14.781 1 97.81 175 ALA B C 1
ATOM 2849 O O . ALA B 1 175 ? 5.754 -16.547 -14.578 1 97.81 175 ALA B O 1
ATOM 2850 N N . ARG B 1 176 ? 4.168 -15.828 -15.961 1 95.81 176 ARG B N 1
ATOM 2851 C CA . ARG B 1 176 ? 4.914 -16.172 -17.172 1 95.81 176 ARG B CA 1
ATOM 2852 C C . ARG B 1 176 ? 6.141 -15.281 -17.328 1 95.81 176 ARG B C 1
ATOM 2854 O O . ARG B 1 176 ? 6.074 -14.078 -17.078 1 95.81 176 ARG B O 1
ATOM 2861 N N . LYS B 1 177 ? 7.23 -15.875 -17.828 1 91.75 177 LYS B N 1
ATOM 2862 C CA . LYS B 1 177 ? 8.469 -15.148 -18.109 1 91.75 177 LYS B CA 1
ATOM 2863 C C . LYS B 1 177 ? 8.305 -14.234 -19.328 1 91.75 177 LYS B C 1
ATOM 2865 O O . LYS B 1 177 ? 7.559 -14.555 -20.25 1 91.75 177 LYS B O 1
ATOM 2870 N N . VAL B 1 178 ? 8.859 -13.023 -19.25 1 82.38 178 VAL B N 1
ATOM 2871 C CA . VAL B 1 178 ? 8.859 -12.125 -20.391 1 82.38 178 VAL B CA 1
ATOM 2872 C C . VAL B 1 178 ? 10.062 -12.422 -21.281 1 82.38 178 VAL B C 1
ATOM 2874 O O . VAL B 1 178 ? 11.164 -12.672 -20.781 1 82.38 178 VAL B O 1
ATOM 2877 N N . ASP B 1 179 ? 9.984 -13.25 -22.422 1 65.44 179 ASP B N 1
ATOM 2878 C CA . ASP B 1 179 ? 11.086 -13.633 -23.297 1 65.44 179 ASP B CA 1
ATOM 2879 C C . ASP B 1 179 ? 12.18 -12.57 -23.297 1 65.44 179 ASP B C 1
ATOM 2881 O O . ASP B 1 179 ? 13.367 -12.898 -23.266 1 65.44 179 ASP B O 1
ATOM 2885 N N . GLY B 1 180 ? 12.203 -11.531 -24.234 1 50.62 180 GLY B N 1
ATOM 2886 C CA . GLY B 1 180 ? 13.328 -10.711 -24.672 1 50.62 180 GLY B CA 1
ATOM 2887 C C . GLY B 1 180 ? 14.07 -10.062 -23.516 1 50.62 180 GLY B C 1
ATOM 2888 O O . GLY B 1 180 ? 15.305 -10 -23.531 1 50.62 180 GLY B O 1
ATOM 2889 N N . ILE B 1 181 ? 13.664 -8.875 -22.938 1 40.72 181 ILE B N 1
ATOM 2890 C CA . ILE B 1 181 ? 14.609 -8.047 -22.188 1 40.72 181 ILE B CA 1
ATOM 2891 C C . ILE B 1 181 ? 14.93 -8.719 -20.859 1 40.72 181 ILE B C 1
ATOM 2893 O O . ILE B 1 181 ? 14.031 -9 -20.062 1 40.72 181 ILE B O 1
ATOM 2897 N N . VAL B 1 182 ? 15.953 -9.594 -20.875 1 38.59 182 VAL B N 1
ATOM 2898 C CA . VAL B 1 182 ? 16.656 -10.062 -19.703 1 38.59 182 VAL B CA 1
ATOM 2899 C C . VAL B 1 182 ? 16.562 -9.023 -18.594 1 38.59 182 VAL B C 1
ATOM 2901 O O . VAL B 1 182 ? 17.391 -8.102 -18.516 1 38.59 182 VAL B O 1
ATOM 2904 N N . GLY B 1 183 ? 15.68 -8.156 -18.688 1 34.72 183 GLY B N 1
ATOM 2905 C CA . GLY B 1 183 ? 15.953 -7.066 -17.766 1 34.72 183 GLY B CA 1
ATOM 2906 C C . GLY B 1 183 ? 16.094 -7.523 -16.328 1 34.72 183 GLY B C 1
ATOM 2907 O O . GLY B 1 183 ? 15.688 -8.633 -15.977 1 34.72 183 GLY B O 1
ATOM 2908 N N . LYS B 1 184 ? 16.625 -6.633 -15.609 1 36.41 184 LYS B N 1
ATOM 2909 C CA . LYS B 1 184 ? 17.125 -6.742 -14.234 1 36.41 184 LYS B CA 1
ATOM 2910 C C . LYS B 1 184 ? 16.125 -7.5 -13.352 1 36.41 184 LYS B C 1
ATOM 2912 O O . LYS B 1 184 ? 14.977 -7.691 -13.734 1 36.41 184 LYS B O 1
ATOM 2917 N N . ASN B 1 185 ? 16.375 -7.66 -12.203 1 32.06 185 ASN B N 1
ATOM 2918 C CA . ASN B 1 185 ? 15.852 -8.336 -11.023 1 32.06 185 ASN B CA 1
ATOM 2919 C C . ASN B 1 185 ? 14.328 -8.227 -10.945 1 32.06 185 ASN B C 1
ATOM 2921 O O . ASN B 1 185 ? 13.797 -7.145 -10.688 1 32.06 185 ASN B O 1
ATOM 2925 N N . GLY B 1 186 ? 13.562 -9.148 -11.859 1 39.44 186 GLY B N 1
ATOM 2926 C CA . GLY B 1 186 ? 12.188 -9.562 -11.664 1 39.44 186 GLY B CA 1
ATOM 2927 C C . GLY B 1 186 ? 11.289 -8.438 -11.172 1 39.44 186 GLY B C 1
ATOM 2928 O O . GLY B 1 186 ? 10.242 -8.688 -10.578 1 39.44 186 GLY B O 1
ATOM 2929 N N . GLU B 1 187 ? 11.758 -7.32 -11.172 1 41.28 187 GLU B N 1
ATOM 2930 C CA . GLU B 1 187 ? 10.906 -6.246 -10.664 1 41.28 187 GLU B CA 1
ATOM 2931 C C . GLU B 1 187 ? 9.867 -5.832 -11.695 1 41.28 187 GLU B C 1
ATOM 2933 O O . GLU B 1 187 ? 10.211 -5.453 -12.82 1 41.28 187 GLU B O 1
ATOM 2938 N N . ASP B 1 188 ? 8.75 -6.492 -11.914 1 43.31 188 ASP B N 1
ATOM 2939 C CA . ASP B 1 188 ? 7.66 -6.148 -12.82 1 43.31 188 ASP B CA 1
ATOM 2940 C C . ASP B 1 188 ? 6.812 -5.012 -12.25 1 43.31 188 ASP B C 1
ATOM 2942 O O . ASP B 1 188 ? 6.277 -5.121 -11.148 1 43.31 188 ASP B O 1
ATOM 2946 N N . TYR B 1 189 ? 7.199 -3.705 -12.547 1 39.62 189 TYR B N 1
ATOM 2947 C CA . TYR B 1 189 ? 6.41 -2.564 -12.094 1 39.62 189 TYR B CA 1
ATOM 2948 C C . TYR B 1 189 ? 5.047 -2.539 -12.781 1 39.62 189 TYR B C 1
ATOM 2950 O O . TYR B 1 189 ? 4.918 -2.957 -13.93 1 39.62 189 TYR B O 1
ATOM 2958 N N . GLU B 1 190 ? 3.992 -2.639 -11.945 1 40.53 190 GLU B N 1
ATOM 2959 C CA . GLU B 1 190 ? 2.656 -2.379 -12.477 1 40.53 190 GLU B CA 1
ATOM 2960 C C . GLU B 1 190 ? 2.633 -1.099 -13.305 1 40.53 190 GLU B C 1
ATOM 2962 O O . GLU B 1 190 ? 2.762 0.001 -12.766 1 40.53 190 GLU B O 1
ATOM 2967 N N . SER B 1 191 ? 3.625 -0.734 -14.258 1 30.56 191 SER B N 1
ATOM 2968 C CA . SER B 1 191 ? 3.461 0.484 -15.047 1 30.56 191 SER B CA 1
ATOM 2969 C C . SER B 1 191 ? 2.152 0.465 -15.828 1 30.56 191 SER B C 1
ATOM 2971 O O . SER B 1 191 ? 1.687 -0.598 -16.25 1 30.56 191 SER B O 1
#

Organism: NCBI:txid2607531